Protein AF-A0A7Y6BTN8-F1 (afdb_monomer_lite)

Organism: NCBI:txid248903

Structure (mmCIF, N/CA/C/O backbone):
data_AF-A0A7Y6BTN8-F1
#
_entry.id   AF-A0A7Y6BTN8-F1
#
loop_
_atom_site.group_PDB
_atom_site.id
_atom_site.type_symbol
_atom_site.label_atom_id
_atom_site.label_alt_id
_atom_site.label_comp_id
_atom_site.label_asym_id
_atom_site.label_entity_id
_atom_site.label_seq_id
_atom_site.pdbx_PDB_ins_code
_atom_site.Cartn_x
_atom_site.Cartn_y
_atom_site.Cartn_z
_atom_site.occupancy
_atom_site.B_iso_or_equiv
_atom_site.auth_seq_id
_atom_site.auth_comp_id
_atom_site.auth_asym_id
_atom_site.auth_atom_id
_atom_site.pdbx_PDB_model_num
ATOM 1 N N . MET A 1 1 ? 8.502 73.712 38.743 1.00 37.28 1 MET A N 1
ATOM 2 C CA . MET A 1 1 ? 8.051 73.476 37.354 1.00 37.28 1 MET A CA 1
ATOM 3 C C . MET A 1 1 ? 9.139 72.631 36.708 1.00 37.28 1 MET A C 1
ATOM 5 O O . MET A 1 1 ? 10.270 73.074 36.777 1.00 37.28 1 MET A O 1
ATOM 9 N N . GLU A 1 2 ? 8.994 71.403 36.219 1.00 37.66 2 GLU A N 1
ATOM 10 C CA . GLU A 1 2 ? 7.901 70.469 35.893 1.00 37.66 2 GLU A CA 1
ATOM 11 C C . GLU A 1 2 ? 8.512 69.051 36.043 1.00 37.66 2 GLU A C 1
ATOM 13 O O . GLU A 1 2 ? 9.682 68.848 35.739 1.00 37.66 2 GLU A O 1
ATOM 18 N N . LEU A 1 3 ? 7.913 68.142 36.815 1.00 36.25 3 LEU A N 1
ATOM 19 C CA . LEU A 1 3 ? 7.068 67.022 36.364 1.00 36.25 3 LEU A CA 1
ATOM 20 C C . LEU A 1 3 ? 7.654 66.117 35.258 1.00 36.25 3 LEU A C 1
ATOM 22 O O . LEU A 1 3 ? 7.745 66.502 34.104 1.00 36.25 3 LEU A O 1
ATOM 26 N N . ASN A 1 4 ? 7.919 64.867 35.667 1.00 46.16 4 ASN A N 1
ATOM 27 C CA . ASN A 1 4 ? 7.699 63.602 34.952 1.00 46.16 4 ASN A CA 1
ATOM 28 C C . ASN A 1 4 ? 8.023 63.524 33.450 1.00 46.16 4 ASN A C 1
ATOM 30 O O . ASN A 1 4 ? 7.294 64.060 32.629 1.00 46.16 4 ASN A O 1
ATOM 34 N N . ASN A 1 5 ? 8.919 62.597 33.090 1.00 41.06 5 ASN A N 1
ATOM 35 C CA . ASN A 1 5 ? 8.611 61.663 32.002 1.00 41.06 5 ASN A CA 1
ATOM 36 C C . ASN A 1 5 ? 9.323 60.316 32.185 1.00 41.06 5 ASN A C 1
ATOM 38 O O . ASN A 1 5 ? 10.420 60.066 31.694 1.00 41.06 5 ASN A O 1
ATOM 42 N N . ARG A 1 6 ? 8.633 59.414 32.893 1.00 48.84 6 ARG A N 1
ATOM 43 C CA . ARG A 1 6 ? 8.794 57.965 32.744 1.00 48.84 6 ARG A CA 1
ATOM 44 C C . ARG A 1 6 ? 8.224 57.565 31.382 1.00 48.84 6 ARG A C 1
ATOM 46 O O . ARG A 1 6 ? 7.010 57.557 31.230 1.00 48.84 6 ARG A O 1
ATOM 53 N N . THR A 1 7 ? 9.063 57.179 30.430 1.00 44.84 7 THR A N 1
ATOM 54 C CA . THR A 1 7 ? 8.663 56.416 29.233 1.00 44.84 7 THR A CA 1
ATOM 55 C C . THR A 1 7 ? 9.876 55.591 28.799 1.00 44.84 7 THR A C 1
ATOM 57 O O . THR A 1 7 ? 10.992 56.082 28.838 1.00 44.84 7 THR A O 1
ATOM 60 N N . ALA A 1 8 ? 9.823 54.324 28.427 1.00 44.12 8 ALA A N 1
ATOM 61 C CA . ALA A 1 8 ? 8.839 53.268 28.529 1.00 44.12 8 ALA A CA 1
ATOM 62 C C . ALA A 1 8 ? 9.684 51.982 28.455 1.00 44.12 8 ALA A C 1
ATOM 64 O O . ALA A 1 8 ? 10.579 51.887 27.614 1.00 44.12 8 ALA A O 1
ATOM 65 N N . PHE A 1 9 ? 9.449 50.998 29.323 1.00 45.34 9 PHE A N 1
ATOM 66 C CA . PHE A 1 9 ? 10.018 49.670 29.092 1.00 45.34 9 PHE A CA 1
ATOM 67 C C . PHE A 1 9 ? 9.463 49.166 27.753 1.00 45.34 9 PHE A C 1
ATOM 69 O O . PHE A 1 9 ? 8.239 49.202 27.587 1.00 45.34 9 PHE A O 1
ATOM 76 N N . PRO A 1 10 ? 10.289 48.714 26.790 1.00 54.31 10 PRO A N 1
ATOM 77 C CA . PRO A 1 10 ? 9.755 48.080 25.600 1.00 54.31 10 PRO A CA 1
ATOM 78 C C . PRO A 1 10 ? 9.016 46.822 26.054 1.00 54.31 10 PRO A C 1
ATOM 80 O O . PRO A 1 10 ? 9.627 45.835 26.465 1.00 54.31 10 PRO A O 1
ATOM 83 N N . LEU A 1 11 ? 7.681 46.912 26.032 1.00 48.88 11 LEU A N 1
ATOM 84 C CA . LEU A 1 11 ? 6.754 45.804 26.201 1.00 48.88 11 LEU A CA 1
ATOM 85 C C . LEU A 1 11 ? 7.304 44.633 25.398 1.00 48.88 11 LEU A C 1
ATOM 87 O O . LEU A 1 11 ? 7.573 44.769 24.201 1.00 48.88 11 LEU A O 1
ATOM 91 N N . GLY A 1 12 ? 7.555 43.529 26.105 1.00 51.03 12 GLY A N 1
ATOM 92 C CA . GLY A 1 12 ? 8.235 42.364 25.569 1.00 51.03 12 GLY A CA 1
ATOM 93 C C . GLY A 1 12 ? 7.702 42.032 24.186 1.00 51.03 12 GLY A C 1
ATOM 94 O O . GLY A 1 12 ? 6.489 42.015 23.971 1.00 51.03 12 GLY A O 1
ATOM 95 N N . LYS A 1 13 ? 8.620 41.787 23.246 1.00 51.31 13 LYS A N 1
ATOM 96 C CA . LYS A 1 13 ? 8.301 41.182 21.955 1.00 51.31 13 LYS A CA 1
ATOM 97 C C . LYS A 1 13 ? 7.593 39.865 22.254 1.00 51.31 13 LYS A C 1
ATOM 99 O O . LYS A 1 13 ? 8.236 38.839 22.461 1.00 51.31 13 LYS A O 1
ATOM 104 N N . GLY A 1 14 ? 6.267 39.922 22.350 1.00 47.88 14 GLY A N 1
ATOM 105 C CA . GLY A 1 14 ? 5.423 38.758 22.474 1.00 47.88 14 GLY A CA 1
ATOM 106 C C . GLY A 1 14 ? 5.783 37.881 21.298 1.00 47.88 14 GLY A C 1
ATOM 107 O O . GLY A 1 14 ? 5.637 38.297 20.149 1.00 47.88 14 GLY A O 1
ATOM 108 N N . ILE A 1 15 ? 6.340 36.707 21.585 1.00 50.62 15 ILE A N 1
ATOM 109 C CA . ILE A 1 15 ? 6.560 35.681 20.578 1.00 50.62 15 ILE A CA 1
ATOM 110 C C . ILE A 1 15 ? 5.187 35.468 19.954 1.00 50.62 15 ILE A C 1
ATOM 112 O O . ILE A 1 15 ? 4.298 34.893 20.587 1.00 50.62 15 ILE A O 1
ATOM 116 N N . SER A 1 16 ? 4.992 35.996 18.745 1.00 50.31 16 SER A N 1
ATOM 117 C CA . SER A 1 16 ? 3.806 35.740 17.946 1.00 50.31 16 SER A CA 1
ATOM 118 C C . SER A 1 16 ? 3.867 34.264 17.592 1.00 50.31 16 SER A C 1
ATOM 120 O O . SER A 1 16 ? 4.414 33.868 16.567 1.00 50.31 16 SER A O 1
ATOM 122 N N . LYS A 1 17 ? 3.396 33.411 18.507 1.00 53.38 17 LYS A N 1
ATOM 123 C CA . LYS A 1 17 ? 3.106 32.024 18.189 1.00 53.38 17 LYS A CA 1
ATOM 124 C C . LYS A 1 17 ? 2.027 32.111 17.116 1.00 53.38 17 LYS A C 1
ATOM 126 O O . LYS A 1 17 ? 0.961 32.660 17.414 1.00 53.38 17 LYS A O 1
ATOM 131 N N . PRO A 1 18 ? 2.271 31.633 15.885 1.00 50.91 18 PRO A N 1
ATOM 132 C CA . PRO A 1 18 ? 1.221 31.606 14.887 1.00 50.91 18 PRO A CA 1
ATOM 133 C C . PRO A 1 18 ? 0.037 30.851 15.495 1.00 50.91 18 PRO A C 1
ATOM 135 O O . PRO A 1 18 ? 0.147 29.679 15.855 1.00 50.91 18 PRO A O 1
ATOM 138 N N . ARG A 1 19 ? -1.079 31.570 15.687 1.00 57.94 19 ARG A N 1
ATOM 139 C CA . ARG A 1 19 ? -2.289 31.074 16.369 1.00 57.94 19 ARG A CA 1
ATOM 140 C C . ARG A 1 19 ? -2.895 29.869 15.638 1.00 57.94 19 ARG A C 1
ATOM 142 O O . ARG A 1 19 ? -3.643 29.092 16.218 1.00 57.94 19 ARG A O 1
ATOM 149 N N . PHE A 1 20 ? -2.496 29.696 14.380 1.00 53.28 20 PHE A N 1
ATOM 150 C CA . PHE A 1 20 ? -2.830 28.583 13.518 1.00 53.28 20 PHE A CA 1
ATOM 151 C C . PHE A 1 20 ? -1.553 27.815 13.189 1.00 53.28 20 PHE A C 1
ATOM 153 O O . PHE A 1 20 ? -0.622 28.357 12.588 1.00 53.28 20 PHE A O 1
ATOM 160 N N . ARG A 1 21 ? -1.502 26.533 13.565 1.00 52.78 21 ARG A N 1
ATOM 161 C CA . ARG A 1 21 ? -0.510 25.623 12.985 1.00 52.78 21 ARG A CA 1
ATOM 162 C C . ARG A 1 21 ? -0.745 25.632 11.475 1.00 52.78 21 ARG A C 1
ATOM 164 O O . ARG A 1 21 ? -1.880 25.423 11.048 1.00 52.78 21 ARG A O 1
ATOM 171 N N . LYS A 1 22 ? 0.298 25.868 10.667 1.00 46.91 22 LYS A N 1
ATOM 172 C CA . LYS A 1 22 ? 0.228 25.546 9.233 1.00 46.91 22 LYS A CA 1
ATOM 173 C C . LYS A 1 22 ? -0.273 24.110 9.140 1.00 46.91 22 LYS A C 1
ATOM 175 O O . LYS A 1 22 ? 0.273 23.252 9.837 1.00 46.91 22 LYS A O 1
ATOM 180 N N . ALA A 1 23 ? -1.309 23.875 8.334 1.00 42.91 23 ALA A N 1
ATOM 181 C CA . ALA A 1 23 ? -1.777 22.529 8.057 1.00 42.91 23 ALA A CA 1
ATOM 182 C C . ALA A 1 23 ? -0.562 21.724 7.594 1.00 42.91 23 ALA A C 1
ATOM 184 O O . ALA A 1 23 ? 0.001 21.974 6.526 1.00 42.91 23 ALA A O 1
ATOM 185 N N . THR A 1 24 ? -0.077 20.837 8.457 1.00 50.56 24 THR A N 1
ATOM 186 C CA . THR A 1 24 ? 0.957 19.891 8.075 1.00 50.56 24 THR A CA 1
ATOM 187 C C . THR A 1 24 ? 0.293 19.072 6.984 1.00 50.56 24 THR A C 1
ATOM 189 O O . THR A 1 24 ? -0.787 18.532 7.219 1.00 50.56 24 THR A O 1
ATOM 192 N N . LYS A 1 25 ? 0.845 19.063 5.764 1.00 54.75 25 LYS A N 1
ATOM 193 C CA . LYS A 1 25 ? 0.347 18.152 4.729 1.00 54.75 25 LYS A CA 1
ATOM 194 C C . LYS A 1 25 ? 0.329 16.772 5.382 1.00 54.75 25 LYS A C 1
ATOM 196 O O . LYS A 1 25 ? 1.386 16.328 5.822 1.00 54.75 25 LYS A O 1
ATOM 201 N N . ASN A 1 26 ? -0.853 16.178 5.558 1.00 61.56 26 ASN A N 1
ATOM 202 C CA . ASN A 1 26 ? -1.006 14.907 6.263 1.00 61.56 26 ASN A CA 1
ATOM 203 C C . ASN A 1 26 ? -0.263 13.830 5.467 1.00 61.56 26 ASN A C 1
ATOM 205 O O . ASN A 1 26 ? -0.811 13.242 4.537 1.00 61.56 26 ASN A O 1
ATOM 209 N N . THR A 1 27 ? 1.004 13.610 5.796 1.00 79.25 27 THR A N 1
ATOM 210 C CA . THR A 1 27 ? 1.824 12.556 5.220 1.00 79.25 27 THR A CA 1
ATOM 211 C C . THR A 1 27 ? 1.383 11.232 5.821 1.00 79.25 27 THR A C 1
ATOM 213 O O . THR A 1 27 ? 1.298 11.081 7.040 1.00 79.25 27 THR A O 1
ATOM 216 N N . ILE A 1 28 ? 1.049 10.274 4.958 1.00 86.38 28 ILE A N 1
ATOM 217 C CA . ILE A 1 28 ? 0.704 8.912 5.368 1.00 86.38 28 ILE A CA 1
ATOM 218 C C . ILE A 1 28 ? 1.944 8.309 6.036 1.00 86.38 28 ILE A C 1
ATOM 220 O O . ILE A 1 28 ? 2.968 8.130 5.377 1.00 86.38 28 ILE A O 1
ATOM 224 N N . LYS A 1 29 ? 1.861 8.022 7.339 1.00 86.25 29 LYS A N 1
ATOM 225 C CA . LYS A 1 29 ? 2.956 7.406 8.097 1.00 86.25 29 LYS A CA 1
ATOM 226 C C . LYS A 1 29 ? 2.922 5.889 7.981 1.00 86.25 29 LYS A C 1
ATOM 228 O O . LYS A 1 29 ? 3.953 5.288 7.703 1.00 86.25 29 LYS A O 1
ATOM 233 N N . ASN A 1 30 ? 1.739 5.294 8.136 1.00 89.88 30 ASN A N 1
ATOM 234 C CA . ASN A 1 30 ? 1.534 3.862 7.953 1.00 89.88 30 ASN A CA 1
ATOM 235 C C . ASN A 1 30 ? 1.136 3.567 6.496 1.00 89.88 30 ASN A C 1
ATOM 237 O O . ASN A 1 30 ? -0.043 3.488 6.136 1.00 89.88 30 ASN A O 1
ATOM 241 N N . ARG A 1 31 ? 2.155 3.494 5.638 1.00 91.31 31 ARG A N 1
ATOM 242 C CA . ARG A 1 31 ? 2.032 3.311 4.188 1.00 91.31 31 ARG A CA 1
ATOM 243 C C . ARG A 1 31 ? 1.510 1.926 3.838 1.00 91.31 31 ARG A C 1
ATOM 245 O O . ARG A 1 31 ? 0.668 1.836 2.955 1.00 91.31 31 ARG A O 1
ATOM 252 N N . ILE A 1 32 ? 1.943 0.880 4.544 1.00 93.88 32 ILE A N 1
ATOM 253 C CA . ILE A 1 32 ? 1.514 -0.499 4.263 1.00 93.88 32 ILE A CA 1
ATOM 254 C C . ILE A 1 32 ? 0.032 -0.680 4.604 1.00 93.88 32 ILE A C 1
ATOM 256 O O . ILE A 1 32 ? -0.724 -1.227 3.796 1.00 93.88 32 ILE A O 1
ATOM 260 N N . LEU A 1 33 ? -0.423 -0.161 5.751 1.00 93.81 33 LEU A N 1
ATOM 261 C CA . LEU A 1 33 ? -1.841 -0.201 6.106 1.00 93.81 33 LEU A CA 1
ATOM 262 C C . LEU A 1 33 ? -2.688 0.576 5.093 1.00 93.81 33 LEU A C 1
ATOM 264 O O . LEU A 1 33 ? -3.699 0.067 4.613 1.00 93.81 33 LEU A O 1
ATOM 268 N N . MET A 1 34 ? -2.264 1.786 4.718 1.00 92.75 34 MET A N 1
ATOM 269 C CA . MET A 1 34 ? -2.987 2.576 3.721 1.00 92.75 34 MET A CA 1
ATOM 270 C C . MET A 1 34 ? -2.994 1.903 2.338 1.00 92.75 34 MET A C 1
ATOM 272 O O . MET A 1 34 ? -4.027 1.887 1.669 1.00 92.75 34 MET A O 1
ATOM 276 N N . ALA A 1 35 ? -1.871 1.312 1.925 1.00 93.31 35 ALA A N 1
ATOM 277 C CA . ALA A 1 35 ? -1.746 0.554 0.684 1.00 93.31 35 ALA A CA 1
ATOM 278 C C . ALA A 1 35 ? -2.712 -0.632 0.664 1.00 93.31 35 ALA A C 1
ATOM 280 O O . ALA A 1 35 ? -3.424 -0.815 -0.320 1.00 93.31 35 ALA A O 1
ATOM 281 N N . SER A 1 36 ? -2.789 -1.378 1.767 1.00 94.06 36 SER A N 1
ATOM 282 C CA . SER A 1 36 ? -3.695 -2.521 1.927 1.00 94.06 36 SER A CA 1
ATOM 283 C C . SER A 1 36 ? -5.167 -2.118 1.829 1.00 94.06 36 SER A C 1
ATOM 285 O O . SER A 1 36 ? -5.973 -2.834 1.244 1.00 94.06 36 SER A O 1
ATOM 287 N N . LEU A 1 37 ? -5.528 -0.950 2.368 1.00 93.19 37 LEU A N 1
ATOM 288 C CA . LEU A 1 37 ? -6.888 -0.420 2.266 1.00 93.19 37 LEU A CA 1
ATOM 289 C C . LEU A 1 37 ? -7.232 0.017 0.843 1.00 93.19 37 LEU A C 1
ATOM 291 O O . LEU A 1 37 ? -8.317 -0.296 0.356 1.00 93.19 37 LEU A O 1
ATOM 295 N N . PHE A 1 38 ? -6.316 0.708 0.159 1.00 90.44 38 PHE A N 1
ATOM 296 C CA . PHE A 1 38 ? -6.530 1.100 -1.232 1.00 90.44 38 PHE A CA 1
ATOM 297 C C . PHE A 1 38 ? -6.666 -0.112 -2.147 1.00 90.44 38 PHE A C 1
ATOM 299 O O . PHE A 1 38 ? -7.595 -0.170 -2.948 1.00 90.44 38 PHE A O 1
ATOM 306 N N . SER A 1 39 ? -5.768 -1.082 -2.020 1.00 89.94 39 SER A N 1
ATOM 307 C CA . SER A 1 39 ? -5.739 -2.250 -2.894 1.00 89.94 39 SER A CA 1
ATOM 308 C C . SER A 1 39 ? -6.891 -3.217 -2.680 1.00 89.94 39 SER A C 1
ATOM 310 O O . SER A 1 39 ? -7.156 -4.009 -3.570 1.00 89.94 39 SER A O 1
ATOM 312 N N . GLN A 1 40 ? -7.592 -3.136 -1.548 1.00 89.88 40 GLN A N 1
ATOM 313 C CA . GLN A 1 40 ? -8.816 -3.894 -1.274 1.00 89.88 40 GLN A CA 1
ATOM 314 C C . GLN A 1 40 ? -10.084 -3.029 -1.385 1.00 89.88 40 GLN A C 1
ATOM 316 O O . GLN A 1 40 ? -11.181 -3.498 -1.096 1.00 89.88 40 GLN A O 1
ATOM 321 N N . ASN A 1 41 ? -9.952 -1.757 -1.783 1.00 88.88 41 ASN A N 1
ATOM 322 C CA . ASN A 1 41 ? -11.041 -0.777 -1.845 1.00 88.88 41 ASN A CA 1
ATOM 323 C C . ASN A 1 41 ? -11.836 -0.632 -0.521 1.00 88.88 41 ASN A C 1
ATOM 325 O O . ASN A 1 41 ? -13.042 -0.373 -0.519 1.00 88.88 41 ASN A O 1
ATOM 329 N N . ILE A 1 42 ? -11.162 -0.771 0.625 1.00 90.94 42 ILE A N 1
ATOM 330 C CA . ILE A 1 42 ? -11.766 -0.652 1.959 1.00 90.94 42 ILE A CA 1
ATOM 331 C C . ILE A 1 42 ? -11.636 0.791 2.450 1.00 90.94 42 ILE A C 1
ATOM 333 O O . ILE A 1 42 ? -10.542 1.346 2.569 1.00 90.94 42 ILE A O 1
ATOM 337 N N . LYS A 1 43 ? -12.760 1.423 2.802 1.00 91.19 43 LYS A N 1
ATOM 338 C CA . LYS A 1 43 ? -12.746 2.773 3.384 1.00 91.19 43 LYS A CA 1
ATOM 339 C C . LYS A 1 43 ? -12.348 2.714 4.855 1.00 91.19 43 LYS A C 1
ATOM 341 O O . LYS A 1 43 ? -12.747 1.808 5.582 1.00 91.19 43 LYS A O 1
ATOM 346 N N . LEU A 1 44 ? -11.717 3.782 5.350 1.00 92.94 44 LEU A N 1
ATOM 347 C CA . LEU A 1 44 ? -11.408 3.932 6.782 1.00 92.94 44 LEU A CA 1
ATOM 348 C C . LEU A 1 44 ? -12.648 3.784 7.682 1.00 92.94 44 LEU A C 1
ATOM 350 O O . LEU A 1 44 ? -12.542 3.300 8.802 1.00 92.94 44 LEU A O 1
ATOM 354 N N . SER A 1 45 ? -13.825 4.209 7.206 1.00 93.00 45 SER A N 1
ATOM 355 C CA . SER A 1 45 ? -15.091 4.044 7.933 1.00 93.00 45 SER A CA 1
ATOM 356 C C . SER A 1 45 ? -15.546 2.593 8.029 1.00 93.00 45 SER A C 1
ATOM 358 O O . SER A 1 45 ? -16.139 2.218 9.035 1.00 93.00 45 SER A O 1
ATOM 360 N N . ASP A 1 46 ? -15.288 1.799 6.992 1.00 94.81 46 ASP A N 1
ATOM 361 C CA . ASP A 1 46 ? -15.700 0.400 6.951 1.00 94.81 46 ASP A CA 1
ATOM 362 C C . ASP A 1 46 ? -14.759 -0.445 7.816 1.00 94.81 46 ASP A C 1
ATOM 364 O O . ASP A 1 46 ? -15.247 -1.225 8.629 1.00 94.81 46 ASP A O 1
ATOM 368 N N . LEU A 1 47 ? -13.445 -0.171 7.776 1.00 96.25 47 LEU A N 1
ATOM 369 C CA . LEU A 1 47 ? -12.487 -0.759 8.720 1.00 96.25 47 LEU A CA 1
ATOM 370 C C . LEU A 1 47 ? -12.834 -0.405 10.173 1.00 96.25 47 LEU A C 1
ATOM 372 O O . LEU A 1 47 ? -12.825 -1.262 11.049 1.00 96.25 47 LEU A O 1
ATOM 376 N N . ALA A 1 48 ? -13.155 0.862 10.447 1.00 96.56 48 ALA A N 1
ATOM 377 C CA . ALA A 1 48 ? -13.529 1.294 11.792 1.00 96.56 48 ALA A CA 1
ATOM 378 C C . ALA A 1 48 ? -14.750 0.518 12.316 1.00 96.56 48 ALA A C 1
ATOM 380 O O . ALA A 1 48 ? -14.750 0.068 13.463 1.00 96.56 48 ALA A O 1
ATOM 381 N N . ARG A 1 49 ? -15.758 0.311 11.454 1.00 97.69 49 ARG A N 1
ATOM 382 C CA . ARG A 1 49 ? -16.951 -0.482 11.768 1.00 97.69 49 ARG A CA 1
ATOM 383 C C . ARG A 1 49 ? -16.603 -1.947 12.033 1.00 97.69 49 ARG A C 1
ATOM 385 O O . ARG A 1 49 ? -17.107 -2.497 13.004 1.00 97.69 49 ARG A O 1
ATOM 392 N N . SER A 1 50 ? -15.748 -2.562 11.214 1.00 96.62 50 SER A N 1
ATOM 393 C CA . SER A 1 50 ? -15.431 -3.992 11.324 1.00 96.62 50 SER A CA 1
ATOM 394 C C . SER A 1 50 ? -14.649 -4.351 12.590 1.00 96.62 50 SER A C 1
ATOM 396 O O . SER A 1 50 ? -14.820 -5.446 13.113 1.00 96.62 50 SER A O 1
ATOM 398 N N . ILE A 1 51 ? -13.824 -3.438 13.113 1.00 96.62 51 ILE A N 1
ATOM 399 C CA . ILE A 1 51 ? -13.020 -3.676 14.329 1.00 96.62 51 ILE A CA 1
ATOM 400 C C . ILE A 1 51 ? -13.598 -3.017 15.594 1.00 96.62 51 ILE A C 1
ATOM 402 O O . ILE A 1 51 ? -13.030 -3.169 16.680 1.00 96.62 51 ILE A O 1
ATOM 406 N N . GLY A 1 52 ? -14.720 -2.297 15.465 1.00 96.62 52 GLY A N 1
ATOM 407 C CA . GLY A 1 52 ? -15.457 -1.699 16.581 1.00 96.62 52 GLY A CA 1
ATOM 408 C C . GLY A 1 52 ? -14.806 -0.449 17.185 1.00 96.62 52 GLY A C 1
ATOM 409 O O . GLY A 1 52 ? -14.838 -0.271 18.399 1.00 96.62 52 GLY A O 1
ATOM 410 N N . VAL A 1 53 ? -14.197 0.417 16.367 1.00 97.12 53 VAL A N 1
ATOM 411 C CA . VAL A 1 53 ? -13.562 1.668 16.828 1.00 97.12 53 VAL A CA 1
ATOM 412 C C . VAL A 1 53 ? -14.073 2.886 16.062 1.00 97.12 53 VAL A C 1
ATOM 414 O O . VAL A 1 53 ? -14.770 2.782 15.056 1.00 97.12 53 VAL A O 1
ATOM 417 N N . SER A 1 54 ? -13.711 4.086 16.520 1.00 96.56 54 SER A N 1
ATOM 418 C CA . SER A 1 54 ? -14.069 5.313 15.806 1.00 96.56 54 SER A CA 1
ATOM 419 C C . SER A 1 54 ? -13.247 5.489 14.520 1.00 96.56 54 SER A C 1
ATOM 421 O O . SER A 1 54 ? -12.059 5.161 14.467 1.00 96.56 54 SER A O 1
ATOM 423 N N . LYS A 1 55 ? -13.832 6.128 13.497 1.00 95.06 55 LYS A N 1
ATOM 424 C CA . LYS A 1 55 ? -13.098 6.526 12.278 1.00 95.06 55 LYS A CA 1
ATOM 425 C C . LYS A 1 55 ? -11.875 7.400 12.594 1.00 95.06 55 LYS A C 1
ATOM 427 O O . LYS A 1 55 ? -10.856 7.295 11.916 1.00 95.06 55 LYS A O 1
ATOM 432 N N . ARG A 1 56 ? -11.962 8.255 13.623 1.00 93.12 56 ARG A N 1
ATOM 433 C CA . ARG A 1 56 ? -10.851 9.109 14.077 1.00 93.12 56 ARG A CA 1
ATOM 434 C C . ARG A 1 56 ? -9.681 8.278 14.600 1.00 93.12 56 ARG A C 1
ATOM 436 O O . ARG A 1 56 ? -8.536 8.623 14.339 1.00 93.12 56 ARG A O 1
ATOM 443 N N . THR A 1 57 ? -9.970 7.181 15.292 1.00 95.06 57 THR A N 1
ATOM 444 C CA . THR A 1 57 ? -8.956 6.246 15.786 1.00 95.06 57 THR A CA 1
ATOM 445 C C . THR A 1 57 ? -8.185 5.625 14.623 1.00 95.06 57 THR A C 1
ATOM 447 O O . THR A 1 57 ? -6.964 5.730 14.587 1.00 95.06 57 THR A O 1
ATOM 450 N N . VAL A 1 58 ? -8.890 5.091 13.620 1.00 94.75 58 VAL A N 1
ATOM 451 C CA . VAL A 1 58 ? -8.252 4.540 12.411 1.00 94.75 58 VAL A CA 1
ATOM 452 C C . VAL A 1 58 ? -7.438 5.605 11.675 1.00 94.75 58 VAL A C 1
ATOM 454 O O . VAL A 1 58 ? -6.311 5.352 11.268 1.00 94.75 58 VAL A O 1
ATOM 457 N N . HIS A 1 59 ? -7.970 6.822 11.545 1.00 92.25 59 HIS A N 1
ATOM 458 C CA . HIS A 1 59 ? -7.239 7.938 10.946 1.00 92.25 59 HIS A CA 1
ATOM 459 C C . HIS A 1 59 ? -5.924 8.226 11.691 1.00 92.25 59 HIS A C 1
ATOM 461 O O . HIS A 1 59 ? -4.882 8.407 11.065 1.00 92.25 59 HIS A O 1
ATOM 467 N N . ASN A 1 60 ? -5.931 8.228 13.026 1.00 91.88 60 ASN A N 1
ATOM 468 C CA . ASN A 1 60 ? -4.706 8.407 13.806 1.00 91.88 60 ASN A CA 1
ATOM 469 C C . ASN A 1 60 ? -3.686 7.290 13.541 1.00 91.88 60 ASN A C 1
ATOM 471 O O . ASN A 1 60 ? -2.491 7.576 13.513 1.00 91.88 60 ASN A O 1
ATOM 475 N N . TRP A 1 61 ? -4.136 6.059 13.290 1.00 92.25 61 TRP A N 1
ATOM 476 C CA . TRP A 1 61 ? -3.234 4.953 12.964 1.00 92.25 61 TRP A CA 1
ATOM 477 C C . TRP A 1 61 ? -2.575 5.056 11.582 1.00 92.25 61 TRP A C 1
ATOM 479 O O . TRP A 1 61 ? -1.527 4.469 11.339 1.00 92.25 61 TRP A O 1
ATOM 489 N N . ILE A 1 62 ? -3.165 5.826 10.665 1.00 90.25 62 ILE A N 1
ATOM 490 C CA . ILE A 1 62 ? -2.578 6.088 9.344 1.00 90.25 62 ILE A CA 1
ATOM 491 C C . ILE A 1 62 ? -1.551 7.223 9.408 1.00 90.25 62 ILE A C 1
ATOM 493 O O . ILE A 1 62 ? -0.490 7.144 8.788 1.00 90.25 62 ILE A O 1
ATOM 497 N N . TYR A 1 63 ? -1.865 8.297 10.136 1.00 87.25 63 TYR A N 1
ATOM 498 C CA . TYR A 1 63 ? -1.129 9.564 10.038 1.00 87.25 63 TYR A CA 1
ATOM 499 C C . TYR A 1 63 ? -0.275 9.908 11.263 1.00 87.25 63 TYR A C 1
ATOM 501 O O . TYR A 1 63 ? 0.568 10.801 11.185 1.00 87.25 63 TYR A O 1
ATOM 509 N N . ILE A 1 64 ? -0.488 9.257 12.409 1.00 85.06 64 ILE A N 1
ATOM 510 C CA . ILE A 1 64 ? 0.129 9.668 13.679 1.00 85.06 64 ILE A CA 1
ATOM 511 C C . ILE A 1 64 ? 1.015 8.569 14.257 1.00 85.06 64 ILE A C 1
ATOM 513 O O . ILE A 1 64 ? 2.209 8.829 14.427 1.00 85.06 64 ILE A O 1
ATOM 517 N N . GLY A 1 65 ? 0.449 7.398 14.548 1.00 83.19 65 GLY A N 1
ATOM 518 C CA . GLY A 1 65 ? 1.122 6.293 15.241 1.00 83.19 65 GLY A CA 1
ATOM 519 C C . GLY A 1 65 ? 0.453 4.952 14.956 1.00 83.19 65 GLY A C 1
ATOM 520 O O . GLY A 1 65 ? -0.278 4.845 13.985 1.00 83.19 65 GLY A O 1
ATOM 521 N N . GLU A 1 66 ? 0.672 3.944 15.792 1.00 87.19 66 GLU A N 1
ATOM 522 C CA . GLU A 1 66 ? 0.207 2.574 15.533 1.00 87.19 66 GLU A CA 1
ATOM 523 C C . GLU A 1 66 ? -0.917 2.129 16.487 1.00 87.19 66 GLU A C 1
ATOM 525 O O . GLU A 1 66 ? -1.084 2.707 17.570 1.00 87.19 66 GLU A O 1
ATOM 530 N N . PRO A 1 67 ? -1.731 1.126 16.104 1.00 93.06 67 PRO A N 1
ATOM 531 C CA . PRO A 1 67 ? -2.646 0.467 17.028 1.00 93.06 67 PRO A CA 1
ATOM 532 C C . PRO A 1 67 ? -1.881 -0.357 18.065 1.00 93.06 67 PRO A C 1
ATOM 534 O O . PRO A 1 67 ? -0.760 -0.794 17.823 1.00 93.06 67 PRO A O 1
ATOM 537 N N . ASN A 1 68 ? -2.529 -0.648 19.195 1.00 94.94 68 ASN A N 1
ATOM 538 C CA . ASN A 1 68 ? -2.050 -1.685 20.111 1.00 94.94 68 ASN A CA 1
ATOM 539 C C . ASN A 1 68 ? -2.197 -3.086 19.490 1.00 94.94 68 ASN A C 1
ATOM 541 O O . ASN A 1 68 ? -3.004 -3.274 18.578 1.00 94.94 68 ASN A O 1
ATOM 545 N N . SER A 1 69 ? -1.484 -4.080 20.024 1.00 95.56 69 SER A N 1
ATOM 546 C CA . SER A 1 69 ? -1.438 -5.443 19.471 1.00 95.56 69 SER A CA 1
ATOM 547 C C . SER A 1 69 ? -2.826 -6.062 19.271 1.00 95.56 69 SER A C 1
ATOM 549 O O . SER A 1 69 ? -3.102 -6.626 18.221 1.00 95.56 69 SER A O 1
ATOM 551 N N . SER A 1 70 ? -3.758 -5.863 20.212 1.00 96.56 70 SER A N 1
ATOM 552 C CA . SER A 1 70 ? -5.136 -6.362 20.065 1.00 96.56 70 SER A CA 1
ATOM 553 C C . SER A 1 70 ? -5.847 -5.795 18.828 1.00 96.56 70 SER A C 1
ATOM 555 O O . SER A 1 70 ? -6.536 -6.523 18.116 1.00 96.56 70 SER A O 1
ATOM 557 N N . ASN A 1 71 ? -5.685 -4.501 18.541 1.00 97.00 71 ASN A N 1
ATOM 558 C CA . ASN A 1 71 ? -6.261 -3.896 17.342 1.00 97.00 71 ASN A CA 1
ATOM 559 C C . ASN A 1 71 ? -5.467 -4.236 16.077 1.00 97.00 71 ASN A C 1
ATOM 561 O O . ASN A 1 71 ? -6.077 -4.333 15.015 1.00 97.00 71 ASN A O 1
ATOM 565 N N . GLN A 1 72 ? -4.152 -4.442 16.178 1.00 96.88 72 GLN A N 1
ATOM 566 C CA . GLN A 1 72 ? -3.343 -4.921 15.057 1.00 96.88 72 GLN A CA 1
ATOM 567 C C . GLN A 1 72 ? -3.851 -6.280 14.564 1.00 96.88 72 GLN A C 1
ATOM 569 O O . GLN A 1 72 ? -4.101 -6.423 13.371 1.00 96.88 72 GLN A O 1
ATOM 574 N N . GLU A 1 73 ? -4.131 -7.217 15.474 1.00 97.38 73 GLU A N 1
ATOM 575 C CA . GLU A 1 73 ? -4.703 -8.528 15.136 1.00 97.38 73 GLU A CA 1
ATOM 576 C C . GLU A 1 73 ? -6.092 -8.421 14.496 1.00 97.38 73 GLU A C 1
ATOM 578 O O . GLU A 1 73 ? -6.385 -9.068 13.491 1.00 97.38 73 GLU A O 1
ATOM 583 N N . LYS A 1 74 ? -6.966 -7.548 15.015 1.00 97.69 74 LYS A N 1
ATOM 584 C CA . LYS A 1 74 ? -8.283 -7.313 14.396 1.00 97.69 74 LYS A CA 1
ATOM 585 C C . LYS A 1 74 ? -8.156 -6.799 12.963 1.00 97.69 74 LYS A C 1
ATOM 587 O O . LYS A 1 74 ? -8.892 -7.242 12.086 1.00 97.69 74 LYS A O 1
ATOM 592 N N . ILE A 1 75 ? -7.241 -5.858 12.727 1.00 97.25 75 ILE A N 1
ATOM 593 C CA . ILE A 1 75 ? -6.988 -5.309 11.391 1.00 97.25 75 ILE A CA 1
ATOM 594 C C . ILE A 1 75 ? -6.392 -6.391 10.484 1.00 97.25 75 ILE A C 1
ATOM 596 O O . ILE A 1 75 ? -6.842 -6.529 9.348 1.00 97.25 75 ILE A O 1
ATOM 600 N N . ALA A 1 76 ? -5.437 -7.174 10.991 1.00 96.31 76 ALA A N 1
ATOM 601 C CA . ALA A 1 76 ? -4.829 -8.287 10.275 1.00 96.31 76 ALA A CA 1
ATOM 602 C C . ALA A 1 76 ? -5.881 -9.299 9.814 1.00 96.31 76 ALA A C 1
ATOM 604 O O . ALA A 1 76 ? -5.897 -9.664 8.644 1.00 96.31 76 ALA A O 1
ATOM 605 N N . ASN A 1 77 ? -6.832 -9.654 10.679 1.00 96.06 77 ASN A N 1
ATOM 606 C CA . ASN A 1 77 ? -7.939 -10.545 10.333 1.00 96.06 77 ASN A CA 1
ATOM 607 C C . ASN A 1 77 ? -8.858 -9.953 9.256 1.00 96.06 77 ASN A C 1
ATOM 609 O O . ASN A 1 77 ? -9.206 -10.641 8.302 1.00 96.06 77 ASN A O 1
ATOM 613 N N . VAL A 1 78 ? -9.225 -8.671 9.368 1.00 95.62 78 VAL A N 1
ATOM 614 C CA . VAL A 1 78 ? -10.098 -8.004 8.383 1.00 95.62 78 VAL A CA 1
ATOM 615 C C . VAL A 1 78 ? -9.437 -7.915 7.009 1.00 95.62 78 VAL A C 1
ATOM 617 O O . VAL A 1 78 ? -10.087 -8.144 5.996 1.00 95.62 78 VAL A O 1
ATOM 620 N N . LEU A 1 79 ? -8.150 -7.571 6.968 1.00 93.81 79 LEU A N 1
ATOM 621 C CA . LEU A 1 79 ? -7.393 -7.430 5.723 1.00 93.81 79 LEU A CA 1
ATOM 622 C C . LEU A 1 79 ? -6.809 -8.761 5.241 1.00 93.81 79 LEU A C 1
ATOM 624 O O . LEU A 1 79 ? -6.234 -8.811 4.159 1.00 93.81 79 LEU A O 1
ATOM 628 N N . GLY A 1 80 ? -6.900 -9.809 6.062 1.00 93.00 80 GLY A N 1
ATOM 629 C CA . GLY A 1 80 ? -6.202 -11.092 5.996 1.00 93.00 80 GLY A CA 1
ATOM 630 C C . GLY A 1 80 ? -4.668 -11.020 5.938 1.00 93.00 80 GLY A C 1
ATOM 631 O O . GLY A 1 80 ? -4.045 -12.048 5.711 1.00 93.00 80 GLY A O 1
ATOM 632 N N . ILE A 1 81 ? -4.033 -9.859 6.074 1.00 93.62 81 ILE A N 1
ATOM 633 C CA . ILE A 1 81 ? -2.569 -9.728 5.992 1.00 93.62 81 ILE A CA 1
ATOM 634 C C . ILE A 1 81 ? -2.001 -9.831 7.414 1.00 93.62 81 ILE A C 1
ATOM 636 O O . ILE A 1 81 ? -2.517 -9.135 8.288 1.00 93.62 81 ILE A O 1
ATOM 640 N N . PRO A 1 82 ? -0.947 -10.630 7.672 1.00 94.75 82 PRO A N 1
ATOM 641 C CA . PRO A 1 82 ? -0.385 -10.773 9.013 1.00 94.75 82 PRO A CA 1
ATOM 642 C C . PRO A 1 82 ? 0.021 -9.433 9.636 1.00 94.75 82 PRO A C 1
ATOM 644 O O . PRO A 1 82 ? 0.560 -8.555 8.950 1.00 94.75 82 PRO A O 1
ATOM 647 N N . ALA A 1 83 ? -0.184 -9.296 10.949 1.00 94.19 83 ALA A N 1
ATOM 648 C CA . ALA A 1 83 ? 0.124 -8.072 11.683 1.00 94.19 83 ALA A CA 1
ATOM 649 C C . ALA A 1 83 ? 1.593 -7.650 11.507 1.00 94.19 83 ALA A C 1
ATOM 651 O O . ALA A 1 83 ? 1.851 -6.473 11.256 1.00 94.19 83 ALA A O 1
ATOM 652 N N . GLN A 1 84 ? 2.538 -8.602 11.504 1.00 92.31 84 GLN A N 1
ATOM 653 C CA . GLN A 1 84 ? 3.961 -8.299 11.302 1.00 92.31 84 GLN A CA 1
ATOM 654 C C . GLN A 1 84 ? 4.290 -7.668 9.937 1.00 92.31 84 GLN A C 1
ATOM 656 O O . GLN A 1 84 ? 5.305 -6.994 9.807 1.00 92.31 84 GLN A O 1
ATOM 661 N N . ILE A 1 85 ? 3.446 -7.874 8.919 1.00 92.88 85 ILE A N 1
ATOM 662 C CA . ILE A 1 85 ? 3.606 -7.256 7.596 1.00 92.88 85 ILE A CA 1
ATOM 663 C C . ILE A 1 85 ? 2.950 -5.871 7.604 1.00 92.88 85 ILE A C 1
ATOM 665 O O . ILE A 1 85 ? 3.571 -4.890 7.204 1.00 92.88 85 ILE A O 1
ATOM 669 N N . LEU A 1 86 ? 1.700 -5.771 8.078 1.00 91.81 86 LEU A N 1
ATOM 670 C CA . LEU A 1 86 ? 0.937 -4.513 8.098 1.00 91.81 86 LEU A CA 1
ATOM 671 C C . LEU A 1 86 ? 1.594 -3.422 8.947 1.00 91.81 86 LEU A C 1
ATOM 673 O O . LEU A 1 86 ? 1.561 -2.246 8.582 1.00 91.81 86 LEU A O 1
ATOM 677 N N . PHE A 1 87 ? 2.166 -3.828 10.076 1.00 91.44 87 PHE A N 1
ATOM 678 C CA . PHE A 1 87 ? 2.835 -2.967 11.045 1.00 91.44 87 PHE A CA 1
ATOM 679 C C . PHE A 1 87 ? 4.345 -3.219 11.053 1.00 91.44 87 PHE A C 1
ATOM 681 O O . PHE A 1 87 ? 5.001 -3.023 12.068 1.00 91.44 87 PHE A O 1
ATOM 688 N N . PHE A 1 88 ? 4.901 -3.657 9.914 1.00 89.44 88 PHE A N 1
ATOM 689 C CA . PHE A 1 88 ? 6.348 -3.725 9.722 1.00 89.44 88 PHE A CA 1
ATOM 690 C C . PHE A 1 88 ? 6.974 -2.363 10.036 1.00 89.44 88 PHE A C 1
ATOM 692 O O . PHE A 1 88 ? 6.383 -1.329 9.719 1.00 89.44 88 PHE A O 1
ATOM 699 N N . GLU A 1 89 ? 8.173 -2.340 10.610 1.00 79.75 89 GLU A N 1
ATOM 700 C CA . GLU A 1 89 ? 8.858 -1.108 11.000 1.00 79.75 89 GLU A CA 1
ATOM 701 C C . GLU A 1 89 ? 9.229 -0.259 9.769 1.00 79.75 89 GLU A C 1
ATOM 703 O O . GLU A 1 89 ? 10.299 -0.363 9.178 1.00 79.75 89 GLU A O 1
ATOM 708 N N . HIS A 1 90 ? 8.300 0.596 9.347 1.00 74.50 90 HIS A N 1
ATOM 709 C CA . HIS A 1 90 ? 8.482 1.577 8.273 1.00 74.50 90 HIS A CA 1
ATOM 710 C C . HIS A 1 90 ? 8.074 2.991 8.710 1.00 74.50 90 HIS A C 1
ATOM 712 O O . HIS A 1 90 ? 8.217 3.953 7.946 1.00 74.50 90 HIS A O 1
ATOM 718 N N . VAL A 1 91 ? 7.547 3.116 9.932 1.00 53.56 91 VAL A N 1
ATOM 719 C CA . VAL A 1 91 ? 7.090 4.361 10.544 1.00 53.56 91 VAL A CA 1
ATOM 720 C C . VAL A 1 91 ? 8.308 5.167 10.995 1.00 53.56 91 VAL A C 1
ATOM 722 O O . VAL A 1 91 ? 9.043 4.756 11.882 1.00 53.56 91 VAL A O 1
ATOM 725 N N . GLY A 1 92 ? 8.524 6.333 10.381 1.00 47.78 92 GLY A N 1
ATOM 726 C CA . GLY A 1 92 ? 9.644 7.230 10.710 1.00 47.78 92 GLY A CA 1
ATOM 727 C C . GLY A 1 92 ? 10.759 7.269 9.665 1.00 47.78 92 GLY A C 1
ATOM 728 O O . GLY A 1 92 ? 11.573 8.188 9.689 1.00 47.78 92 GLY A O 1
ATOM 729 N N . VAL A 1 93 ? 10.745 6.357 8.690 1.00 59.69 93 VAL A N 1
ATOM 730 C CA 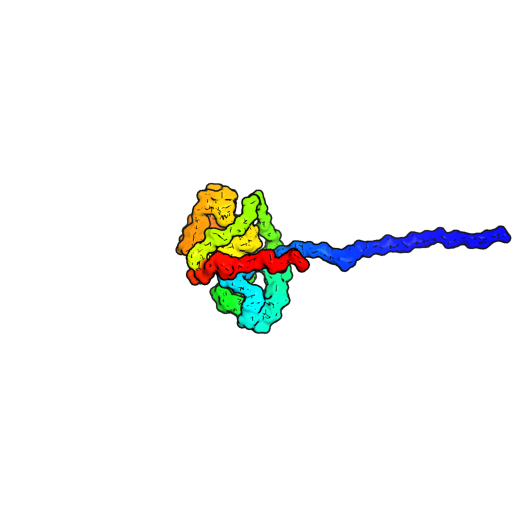. VAL A 1 93 ? 11.538 6.509 7.467 1.00 59.69 93 VAL A CA 1
ATOM 731 C C . VAL A 1 93 ? 10.933 7.663 6.671 1.00 59.69 93 VAL A C 1
ATOM 733 O O . VAL A 1 93 ? 9.718 7.687 6.452 1.00 59.69 93 VAL A O 1
ATOM 736 N N . GLU A 1 94 ? 11.753 8.635 6.257 1.00 60.03 94 GLU A N 1
ATOM 737 C CA . GLU A 1 94 ? 11.292 9.716 5.381 1.00 60.03 94 GLU A CA 1
ATOM 738 C C . GLU A 1 94 ? 10.482 9.130 4.217 1.00 60.03 94 GLU A C 1
ATOM 740 O O . GLU A 1 94 ? 10.868 8.110 3.630 1.00 60.03 94 GLU A O 1
ATOM 745 N N . GLY A 1 95 ? 9.340 9.754 3.912 1.00 66.62 95 GLY A N 1
ATOM 746 C CA . GLY A 1 95 ? 8.465 9.296 2.837 1.00 66.62 95 GLY A CA 1
ATOM 747 C C . GLY A 1 95 ? 9.226 9.153 1.517 1.00 66.62 95 GLY A C 1
ATOM 748 O O . GLY A 1 95 ? 10.203 9.861 1.275 1.00 66.62 95 GLY A O 1
ATOM 749 N N . VAL A 1 96 ? 8.779 8.234 0.659 1.00 81.56 96 VAL A N 1
ATOM 750 C CA . VAL A 1 96 ? 9.349 8.076 -0.688 1.00 81.56 96 VAL A CA 1
ATOM 751 C C . VAL A 1 96 ? 9.189 9.398 -1.427 1.00 81.56 96 VAL A C 1
ATOM 753 O O . VAL A 1 96 ? 8.068 9.864 -1.645 1.00 81.56 96 VAL A O 1
ATOM 756 N N . GLN A 1 97 ? 10.314 10.008 -1.784 1.00 83.44 97 GLN A N 1
ATOM 757 C CA . GLN A 1 97 ? 10.333 11.150 -2.682 1.00 83.44 97 GLN A CA 1
ATOM 758 C C . GLN A 1 97 ? 10.237 10.605 -4.101 1.00 83.44 97 GLN A C 1
ATOM 760 O O . GLN A 1 97 ? 11.062 9.788 -4.497 1.00 83.44 97 GLN A O 1
ATOM 765 N N . VAL A 1 98 ? 9.212 11.020 -4.840 1.00 88.25 98 VAL A N 1
ATOM 766 C CA . VAL A 1 98 ? 9.014 10.611 -6.232 1.00 88.25 98 VAL A CA 1
ATOM 767 C C . VAL A 1 98 ? 9.752 11.618 -7.119 1.00 88.25 98 VAL A C 1
ATOM 769 O O . VAL A 1 98 ? 9.310 12.765 -7.200 1.00 88.25 98 VAL A O 1
ATOM 772 N N . PRO A 1 99 ? 10.882 11.248 -7.753 1.00 90.12 99 PRO A N 1
ATOM 773 C CA . PRO A 1 99 ? 11.736 12.193 -8.478 1.00 90.12 99 PRO A CA 1
ATOM 774 C C . PRO A 1 99 ? 11.269 12.444 -9.922 1.00 90.12 99 PRO A C 1
ATOM 776 O O . PRO A 1 99 ? 11.990 13.046 -10.711 1.00 90.12 99 PRO A O 1
ATOM 779 N N . PHE A 1 100 ? 10.079 11.969 -10.283 1.00 92.00 100 PHE A N 1
ATOM 780 C CA . PHE A 1 100 ? 9.516 12.054 -11.626 1.00 92.00 100 PHE A CA 1
ATOM 781 C C . PHE A 1 100 ? 8.054 12.499 -11.579 1.00 92.00 100 PHE A C 1
ATOM 783 O O . PHE A 1 100 ? 7.368 12.377 -10.562 1.00 92.00 100 PHE A O 1
ATOM 790 N N . GLN A 1 101 ? 7.563 13.028 -12.698 1.00 89.88 101 GLN A N 1
ATOM 791 C CA . GLN A 1 101 ? 6.164 13.408 -12.827 1.00 89.88 101 GLN A CA 1
ATOM 792 C C . GLN A 1 101 ? 5.310 12.168 -13.087 1.00 89.88 101 GLN A C 1
ATOM 794 O O . GLN A 1 101 ? 5.564 11.408 -14.012 1.00 89.88 101 GLN A O 1
ATOM 799 N N . THR A 1 102 ? 4.265 11.991 -12.289 1.00 90.00 102 THR A N 1
ATOM 800 C CA . THR A 1 102 ? 3.335 10.870 -12.419 1.00 90.00 102 THR A CA 1
ATOM 801 C C . THR A 1 102 ? 1.967 11.276 -11.895 1.00 90.00 102 THR A C 1
ATOM 803 O O . THR A 1 102 ? 1.848 12.131 -11.014 1.00 90.00 102 THR A O 1
ATOM 806 N N . LYS A 1 103 ? 0.916 10.660 -12.437 1.00 83.38 103 LYS A N 1
ATOM 807 C CA . LYS A 1 103 ? -0.430 10.701 -11.866 1.00 83.38 103 LYS A CA 1
ATOM 808 C C . LYS A 1 103 ? -1.080 9.340 -12.011 1.00 83.38 103 LYS A C 1
ATOM 810 O O . LYS A 1 103 ? -1.127 8.781 -13.099 1.00 83.38 103 LYS A O 1
ATOM 815 N N . VAL A 1 104 ? -1.678 8.853 -10.931 1.00 81.19 104 VAL A N 1
ATOM 816 C CA . VAL A 1 104 ? -2.494 7.637 -10.984 1.00 81.19 104 VAL A CA 1
ATOM 817 C C . VAL A 1 104 ? -3.662 7.826 -11.951 1.00 81.19 104 VAL A C 1
ATOM 819 O O . VAL A 1 104 ? -4.487 8.735 -11.780 1.00 81.19 104 VAL A O 1
ATOM 822 N N . HIS A 1 105 ? -3.769 6.905 -12.906 1.00 76.94 105 HIS A N 1
ATOM 823 C CA . HIS A 1 105 ? -4.915 6.753 -13.792 1.00 76.94 105 HIS A CA 1
ATOM 824 C C . HIS A 1 105 ? -5.699 5.497 -13.426 1.00 76.94 105 HIS A C 1
ATOM 826 O O . HIS A 1 105 ? -5.118 4.489 -13.046 1.00 76.94 105 HIS A O 1
ATOM 832 N N . GLN A 1 106 ? -7.023 5.533 -13.585 1.00 70.81 106 GLN A N 1
ATOM 833 C CA . GLN A 1 106 ? -7.880 4.381 -13.279 1.00 70.81 106 GLN A CA 1
ATOM 834 C C . GLN A 1 106 ? -7.576 3.148 -14.141 1.00 70.81 106 GLN A C 1
ATOM 836 O O . GLN A 1 106 ? -7.884 2.046 -13.713 1.00 70.81 106 GLN A O 1
ATOM 841 N N . GLY A 1 107 ? -6.932 3.310 -15.303 1.00 70.62 107 GLY A N 1
ATOM 842 C CA . GLY A 1 107 ? -6.526 2.197 -16.170 1.00 70.62 107 GLY A CA 1
ATOM 843 C C . GLY A 1 107 ? -5.463 1.261 -15.576 1.00 70.62 107 GLY A C 1
ATOM 844 O O . GLY A 1 107 ? -5.214 0.204 -16.147 1.00 70.62 107 GLY A O 1
ATOM 845 N N . VAL A 1 108 ? -4.855 1.618 -14.433 1.00 73.69 108 VAL A N 1
ATOM 846 C CA . VAL A 1 108 ? -4.028 0.680 -13.647 1.00 73.69 108 VAL A CA 1
ATOM 847 C C . VAL A 1 108 ? -4.865 -0.420 -12.996 1.00 73.69 108 VAL A C 1
ATOM 849 O O . VAL A 1 108 ? -4.351 -1.478 -12.651 1.00 73.69 108 VAL A O 1
ATOM 852 N N . LEU A 1 109 ? -6.161 -0.174 -12.809 1.00 73.81 109 LEU A N 1
ATOM 853 C CA . LEU A 1 109 ? -7.085 -1.171 -12.303 1.00 73.81 109 LEU A CA 1
ATOM 854 C C . LEU A 1 109 ? -7.391 -2.133 -13.446 1.00 73.81 109 LEU A C 1
ATOM 856 O O . LEU A 1 109 ? -7.994 -1.757 -14.450 1.00 73.81 109 LEU A O 1
ATOM 860 N N . GLY A 1 110 ? -6.912 -3.362 -13.302 1.00 72.19 110 GLY A N 1
ATOM 861 C CA . GLY A 1 110 ? -7.308 -4.473 -14.155 1.00 72.19 110 GLY A CA 1
ATOM 862 C C . GLY A 1 110 ? -8.624 -5.080 -13.677 1.00 72.19 110 GLY A C 1
ATOM 863 O O . GLY A 1 110 ? -9.184 -4.666 -12.666 1.00 72.19 110 GLY A O 1
ATOM 864 N N . GLU A 1 111 ? -9.086 -6.107 -14.383 1.00 76.38 111 GLU A N 1
ATOM 865 C CA . GLU A 1 111 ? -10.231 -6.925 -13.950 1.00 76.38 111 GLU A CA 1
ATOM 866 C C . GLU A 1 111 ? -9.918 -7.713 -12.670 1.00 76.38 111 GLU A C 1
ATOM 868 O O . GLU A 1 111 ? -10.802 -7.996 -11.864 1.00 76.38 111 GLU A O 1
ATOM 873 N N . ARG A 1 112 ? -8.635 -8.035 -12.478 1.00 86.94 112 ARG A N 1
ATOM 874 C CA . ARG A 1 112 ? -8.101 -8.813 -11.365 1.00 86.94 112 ARG A CA 1
ATOM 875 C C . ARG A 1 112 ? -6.809 -8.181 -10.869 1.00 86.94 112 ARG A C 1
ATOM 877 O O . ARG A 1 112 ? -5.955 -7.786 -11.663 1.00 86.94 112 ARG A O 1
ATOM 884 N N . ILE A 1 113 ? -6.656 -8.091 -9.558 1.00 90.75 113 ILE A N 1
ATOM 885 C CA . ILE A 1 113 ? -5.429 -7.666 -8.882 1.00 90.75 113 ILE A CA 1
ATOM 886 C C . ILE A 1 113 ? -4.979 -8.853 -8.046 1.00 90.75 113 ILE A C 1
ATOM 888 O O . ILE A 1 113 ? -5.768 -9.311 -7.233 1.00 90.75 113 ILE A O 1
ATOM 892 N N . VAL A 1 114 ? -3.750 -9.330 -8.258 1.00 93.62 114 VAL A N 1
ATOM 893 C CA . VAL A 1 114 ? -3.161 -10.485 -7.555 1.00 93.62 114 VAL A CA 1
ATOM 894 C C . VAL A 1 114 ? -2.158 -10.043 -6.493 1.00 93.62 114 VAL A C 1
ATOM 896 O O . VAL A 1 114 ? -2.134 -10.604 -5.401 1.00 93.62 114 VAL A O 1
ATOM 899 N N . ASN A 1 115 ? -1.361 -9.005 -6.776 1.00 94.81 115 ASN A N 1
ATOM 900 C CA . ASN A 1 115 ? -0.434 -8.404 -5.815 1.00 94.81 115 ASN A CA 1
ATOM 901 C C . ASN A 1 115 ? -0.993 -7.068 -5.280 1.00 94.81 115 ASN A C 1
ATOM 903 O O . ASN A 1 115 ? -0.696 -5.996 -5.828 1.00 94.81 115 ASN A O 1
ATOM 907 N N . PRO A 1 116 ? -1.817 -7.103 -4.215 1.00 92.31 116 PRO A N 1
ATOM 908 C CA . PRO A 1 116 ? -2.445 -5.905 -3.674 1.00 92.31 116 PRO A CA 1
ATOM 909 C C . PRO A 1 116 ? -1.451 -4.913 -3.082 1.00 92.31 116 PRO A C 1
ATOM 911 O O . PRO A 1 116 ? -1.666 -3.708 -3.183 1.00 92.31 116 PRO A O 1
ATOM 914 N N . LEU A 1 117 ? -0.381 -5.377 -2.437 1.00 94.25 117 LEU A N 1
ATOM 915 C CA . LEU A 1 117 ? 0.537 -4.480 -1.737 1.00 94.25 117 LEU A CA 1
ATOM 916 C C . LEU A 1 117 ? 1.337 -3.628 -2.717 1.00 94.25 117 LEU A C 1
ATOM 918 O O . LEU A 1 117 ? 1.417 -2.414 -2.529 1.00 94.25 117 LEU A O 1
ATOM 922 N N . LEU A 1 118 ? 1.843 -4.219 -3.802 1.00 95.19 118 LEU A N 1
ATOM 923 C CA . LEU A 1 118 ? 2.551 -3.473 -4.841 1.00 95.19 118 LEU A CA 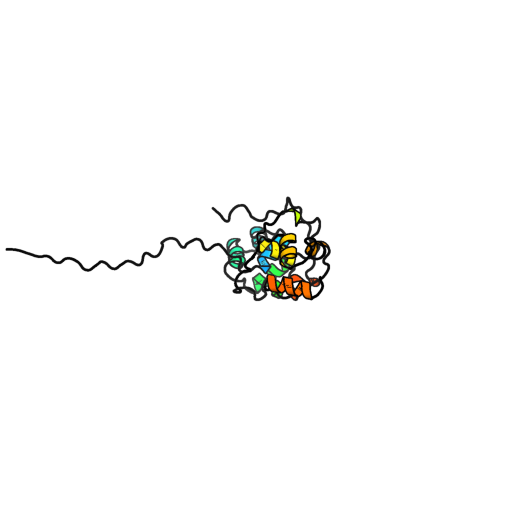1
ATOM 924 C C . LEU A 1 118 ? 1.661 -2.388 -5.468 1.00 95.19 118 LEU A C 1
ATOM 926 O O . LEU A 1 118 ? 2.065 -1.227 -5.547 1.00 95.19 118 LEU A O 1
ATOM 930 N N . LEU A 1 119 ? 0.425 -2.736 -5.839 1.00 92.94 119 LEU A N 1
ATOM 931 C CA . LEU A 1 119 ? -0.541 -1.771 -6.369 1.00 92.94 119 LEU A CA 1
ATOM 932 C C . LEU A 1 119 ? -0.908 -0.692 -5.336 1.00 92.94 119 LEU A C 1
ATOM 934 O O . LEU A 1 119 ? -0.956 0.498 -5.645 1.00 92.94 119 LEU A O 1
ATOM 938 N N . GLY A 1 120 ? -1.160 -1.100 -4.093 1.00 92.44 120 GLY A N 1
ATOM 939 C CA . GLY A 1 120 ? -1.506 -0.200 -3.000 1.00 92.44 120 GLY A CA 1
ATOM 940 C C . GLY A 1 120 ? -0.411 0.829 -2.727 1.00 92.44 120 GLY A C 1
ATOM 941 O O . GLY A 1 120 ? -0.712 2.004 -2.525 1.00 92.44 120 GLY A O 1
ATOM 942 N N . MET A 1 121 ? 0.858 0.420 -2.782 1.00 93.38 121 MET A N 1
ATOM 943 C CA . MET A 1 121 ? 2.000 1.322 -2.614 1.00 93.38 121 MET A CA 1
ATOM 944 C C . MET A 1 121 ? 2.085 2.357 -3.736 1.00 93.38 121 MET A C 1
ATOM 946 O O . MET A 1 121 ? 2.340 3.532 -3.465 1.00 93.38 121 MET A O 1
ATOM 950 N N . MET A 1 122 ? 1.795 1.965 -4.978 1.00 91.94 122 MET A N 1
ATOM 951 C CA . MET A 1 122 ? 1.683 2.913 -6.089 1.00 91.94 122 MET A CA 1
ATOM 952 C C . MET A 1 122 ? 0.585 3.953 -5.824 1.00 91.94 122 MET A C 1
ATOM 954 O O . MET A 1 122 ? 0.817 5.145 -6.013 1.00 91.94 122 MET A O 1
ATOM 958 N N . PHE A 1 123 ? -0.571 3.547 -5.288 1.00 89.62 123 PHE A N 1
ATOM 959 C CA . PHE A 1 123 ? -1.633 4.489 -4.918 1.00 89.62 123 PHE A CA 1
ATOM 960 C C . PHE A 1 123 ? -1.255 5.425 -3.772 1.00 89.62 123 PHE A C 1
ATOM 962 O O . PHE A 1 123 ? -1.527 6.621 -3.864 1.00 89.62 123 PHE A O 1
ATOM 969 N N . VAL A 1 124 ? -0.614 4.913 -2.718 1.00 89.38 124 VAL A N 1
ATOM 970 C CA . VAL A 1 124 ? -0.161 5.720 -1.571 1.00 89.38 124 VAL A CA 1
ATOM 971 C C . VAL A 1 124 ? 0.785 6.838 -2.006 1.00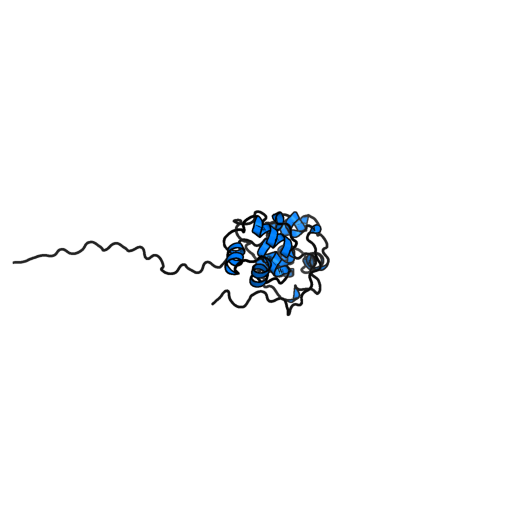 89.38 124 VAL A C 1
ATOM 973 O O . VAL A 1 124 ? 0.730 7.933 -1.449 1.00 89.38 124 VAL A O 1
ATOM 976 N N . HIS A 1 125 ? 1.628 6.573 -3.003 1.00 88.50 125 HIS A N 1
ATOM 977 C CA . HIS A 1 125 ? 2.610 7.526 -3.518 1.00 88.50 125 HIS A CA 1
ATOM 978 C C . HIS A 1 125 ? 2.151 8.278 -4.777 1.00 88.50 125 HIS A C 1
ATOM 980 O O . HIS A 1 125 ? 2.924 9.041 -5.345 1.00 88.50 125 HIS A O 1
ATOM 986 N N . GLU A 1 126 ? 0.899 8.086 -5.199 1.00 88.19 126 GLU A N 1
ATOM 987 C CA . GLU A 1 126 ? 0.319 8.667 -6.415 1.00 88.19 126 GLU A CA 1
ATOM 988 C C . GLU A 1 126 ? 1.098 8.348 -7.716 1.00 88.19 126 GLU A C 1
ATOM 990 O O . GLU A 1 126 ? 1.101 9.114 -8.685 1.00 88.19 126 GLU A O 1
ATOM 995 N N . ILE A 1 127 ? 1.715 7.168 -7.764 1.00 90.62 127 ILE A N 1
ATOM 996 C CA . ILE A 1 127 ? 2.553 6.690 -8.863 1.00 90.62 127 ILE A CA 1
ATOM 997 C C . ILE A 1 127 ? 1.734 5.841 -9.834 1.00 90.62 127 ILE A C 1
ATOM 999 O O . ILE A 1 127 ? 0.984 4.955 -9.431 1.00 90.62 127 ILE A O 1
ATOM 1003 N N . ASN A 1 128 ? 1.903 6.077 -11.129 1.00 91.69 128 ASN A N 1
ATOM 1004 C CA . ASN A 1 128 ? 1.416 5.200 -12.174 1.00 91.69 128 ASN A CA 1
ATOM 1005 C C . ASN A 1 128 ? 2.501 4.176 -12.522 1.00 91.69 128 ASN A C 1
ATOM 1007 O O . ASN A 1 128 ? 3.676 4.517 -12.662 1.00 91.69 128 ASN A O 1
ATOM 1011 N N . HIS A 1 129 ? 2.110 2.915 -12.683 1.00 92.12 129 HIS A N 1
ATOM 1012 C CA . HIS A 1 129 ? 3.067 1.831 -12.896 1.00 92.12 129 HIS A CA 1
ATOM 1013 C C . HIS A 1 129 ? 3.972 1.992 -14.141 1.00 92.12 129 HIS A C 1
ATOM 1015 O O . HIS A 1 129 ? 5.145 1.636 -14.037 1.00 92.12 129 HIS A O 1
ATOM 1021 N N . PRO A 1 130 ? 3.522 2.542 -15.295 1.00 93.75 130 PRO A N 1
ATOM 1022 C CA . PRO A 1 130 ? 4.391 2.729 -16.457 1.00 93.75 130 PRO A CA 1
ATOM 1023 C C . PRO A 1 130 ? 5.525 3.715 -16.185 1.00 93.75 130 PRO A C 1
ATOM 1025 O O . PRO A 1 130 ? 6.638 3.499 -16.649 1.00 93.75 130 PRO A O 1
ATOM 1028 N N . ASP A 1 131 ? 5.234 4.768 -15.421 1.00 94.69 131 ASP A N 1
ATOM 1029 C CA . ASP A 1 131 ? 6.168 5.861 -15.153 1.00 94.69 131 ASP A CA 1
ATOM 1030 C C . ASP A 1 131 ? 7.246 5.398 -14.160 1.00 94.69 131 ASP A C 1
ATOM 1032 O O . ASP A 1 131 ? 8.426 5.694 -14.331 1.00 94.69 131 ASP A O 1
ATOM 1036 N N . LEU A 1 132 ? 6.868 4.569 -13.174 1.00 95.31 132 LEU A N 1
ATOM 1037 C CA . LEU A 1 132 ? 7.844 3.887 -12.322 1.00 95.31 132 LEU A CA 1
ATOM 1038 C C . LEU A 1 132 ? 8.724 2.927 -13.128 1.00 95.31 132 LEU A C 1
ATOM 1040 O O . LEU A 1 132 ? 9.921 2.851 -12.878 1.00 95.31 132 LEU A O 1
ATOM 1044 N N . ALA A 1 133 ? 8.153 2.179 -14.075 1.00 96.00 133 ALA A N 1
ATOM 1045 C CA . ALA A 1 133 ? 8.930 1.229 -14.867 1.00 96.00 133 ALA A CA 1
ATOM 1046 C C . ALA A 1 133 ? 9.987 1.949 -15.711 1.00 96.00 133 ALA A C 1
ATOM 1048 O O . ALA A 1 133 ? 11.146 1.541 -15.712 1.00 96.00 133 ALA A O 1
ATOM 1049 N N . GLU A 1 134 ? 9.597 3.052 -16.351 1.00 96.56 134 GLU A N 1
ATOM 1050 C CA . GLU A 1 134 ? 10.496 3.914 -17.115 1.00 96.56 134 GLU A CA 1
ATOM 1051 C C . GLU A 1 134 ? 11.589 4.518 -16.224 1.00 96.56 134 GLU A C 1
ATOM 1053 O O . GLU A 1 134 ? 12.768 4.423 -16.557 1.00 96.56 134 GLU A O 1
ATOM 1058 N N . TYR A 1 135 ? 11.226 5.030 -15.041 1.00 96.31 135 TYR A N 1
ATOM 1059 C CA . TYR A 1 135 ? 12.189 5.531 -14.056 1.00 96.31 135 TYR A CA 1
ATOM 1060 C C . TYR A 1 135 ? 13.215 4.468 -13.623 1.00 96.31 135 TYR A C 1
ATOM 1062 O O . TYR A 1 135 ? 14.389 4.776 -13.435 1.00 96.31 135 TYR A O 1
ATOM 1070 N N . LEU A 1 136 ? 12.798 3.205 -13.492 1.00 96.00 136 LEU A N 1
ATOM 1071 C CA . LEU A 1 136 ? 13.687 2.092 -13.141 1.00 96.00 136 LEU A CA 1
ATOM 1072 C C . LEU A 1 136 ? 14.506 1.552 -14.336 1.00 96.00 136 LEU A C 1
ATOM 1074 O O . LEU A 1 136 ? 15.303 0.622 -14.157 1.00 96.00 136 LEU A O 1
ATOM 1078 N N . GLY A 1 137 ? 14.328 2.123 -15.533 1.00 96.31 137 GLY A N 1
ATOM 1079 C CA . GLY A 1 137 ? 15.030 1.739 -16.760 1.00 96.31 137 GLY A CA 1
ATOM 1080 C C . GLY A 1 137 ? 14.445 0.508 -17.458 1.00 96.31 137 GLY A C 1
ATOM 1081 O O . GLY A 1 137 ? 15.177 -0.230 -18.113 1.00 96.31 137 GLY A O 1
ATOM 1082 N N . HIS A 1 138 ? 13.147 0.249 -17.296 1.00 96.88 138 HIS A N 1
ATOM 1083 C CA . HIS A 1 138 ? 12.461 -0.921 -17.843 1.00 96.88 138 HIS A CA 1
ATOM 1084 C C . HIS A 1 138 ? 11.273 -0.541 -18.740 1.00 96.88 138 HIS A C 1
ATOM 1086 O O . HIS A 1 138 ? 10.810 0.599 -18.773 1.00 96.88 138 HIS A O 1
ATOM 1092 N N . ASN A 1 139 ? 10.750 -1.525 -19.480 1.00 95.25 139 ASN A N 1
ATOM 1093 C CA . ASN A 1 139 ? 9.572 -1.334 -20.323 1.00 95.25 139 ASN A CA 1
ATOM 1094 C C . ASN A 1 139 ? 8.347 -0.939 -19.477 1.00 95.25 139 ASN A C 1
ATOM 1096 O O . ASN A 1 139 ? 8.080 -1.532 -18.436 1.00 95.25 139 ASN A O 1
ATOM 1100 N N . ARG A 1 140 ? 7.549 0.005 -19.980 1.00 94.00 140 ARG A N 1
ATOM 1101 C CA . ARG A 1 140 ? 6.297 0.502 -19.383 1.00 94.00 140 ARG A CA 1
ATOM 1102 C C . ARG A 1 140 ? 5.283 -0.592 -19.006 1.00 94.00 140 ARG A C 1
ATOM 1104 O O . ARG A 1 140 ? 4.454 -0.380 -18.120 1.00 94.00 140 ARG A O 1
ATOM 1111 N N . SER A 1 141 ? 5.338 -1.762 -19.643 1.00 92.56 141 SER A N 1
ATOM 1112 C CA . SER A 1 141 ? 4.490 -2.916 -19.323 1.00 92.56 141 SER A CA 1
ATOM 1113 C C . SER A 1 141 ? 4.981 -3.761 -18.141 1.00 92.56 141 SER A C 1
ATOM 1115 O O . SER A 1 141 ? 4.240 -4.650 -17.720 1.00 92.56 141 SER A O 1
ATOM 1117 N N . LEU A 1 142 ? 6.175 -3.486 -17.592 1.00 95.06 142 LEU A N 1
ATOM 1118 C CA . LEU A 1 142 ? 6.870 -4.316 -16.597 1.00 95.06 142 LEU A CA 1
ATOM 1119 C C . LEU A 1 142 ? 5.950 -4.781 -15.467 1.00 95.06 142 LEU A C 1
ATOM 1121 O O . LEU A 1 142 ? 5.888 -5.961 -15.162 1.00 95.06 142 LEU A O 1
ATOM 1125 N N . PHE A 1 143 ? 5.216 -3.860 -14.849 1.00 94.88 143 PHE A N 1
ATOM 1126 C CA . PHE A 1 143 ? 4.453 -4.170 -13.644 1.00 94.88 143 PHE A CA 1
ATOM 1127 C C . PHE A 1 143 ? 3.138 -4.911 -13.884 1.00 94.88 143 PHE A C 1
ATOM 1129 O O . PHE A 1 143 ? 2.584 -5.442 -12.923 1.00 94.88 143 PHE A O 1
ATOM 1136 N N . ARG A 1 144 ? 2.615 -4.977 -15.118 1.00 92.44 144 ARG A N 1
ATOM 1137 C CA . ARG A 1 144 ? 1.302 -5.604 -15.353 1.00 92.44 144 ARG A CA 1
ATOM 1138 C C . ARG A 1 144 ? 1.274 -7.082 -14.936 1.00 92.44 144 ARG A C 1
ATOM 1140 O O . ARG A 1 144 ? 0.392 -7.414 -14.146 1.00 92.44 144 ARG A O 1
ATOM 1147 N N . PRO A 1 145 ? 2.220 -7.947 -15.356 1.00 94.00 145 PRO A N 1
ATOM 1148 C CA . PRO A 1 145 ? 2.247 -9.341 -14.906 1.00 94.00 145 PRO A CA 1
ATOM 1149 C C . PRO A 1 145 ? 2.447 -9.469 -13.389 1.00 94.00 145 PRO A C 1
ATOM 1151 O O . PRO A 1 145 ? 1.862 -10.335 -12.747 1.00 94.00 145 PRO A O 1
ATOM 1154 N N . HIS A 1 146 ? 3.231 -8.574 -12.788 1.00 94.31 146 HIS A N 1
ATOM 1155 C CA . HIS A 1 146 ? 3.521 -8.611 -11.352 1.00 94.31 146 HIS A CA 1
ATOM 1156 C C . HIS A 1 146 ? 2.318 -8.197 -10.494 1.00 94.31 146 HIS A C 1
ATOM 1158 O O . HIS A 1 146 ? 2.134 -8.721 -9.399 1.00 94.31 146 HIS A O 1
ATOM 1164 N N . ILE A 1 147 ? 1.478 -7.284 -10.992 1.00 93.75 147 ILE A N 1
ATOM 1165 C CA . ILE A 1 147 ? 0.270 -6.817 -10.300 1.00 93.75 147 ILE A CA 1
ATOM 1166 C C . ILE A 1 147 ? -0.923 -7.738 -10.568 1.00 93.75 147 ILE A C 1
ATOM 1168 O O . ILE A 1 147 ? -1.644 -8.078 -9.631 1.00 93.75 147 ILE A O 1
ATOM 1172 N N . HIS A 1 148 ? -1.157 -8.122 -11.825 1.00 92.50 148 HIS A N 1
ATOM 1173 C CA . HIS A 1 148 ? -2.409 -8.758 -12.259 1.00 92.50 148 HIS A CA 1
ATOM 1174 C C . HIS A 1 148 ? -2.319 -10.274 -12.447 1.00 92.50 148 HIS A C 1
ATOM 1176 O O . HIS A 1 148 ? -3.345 -10.939 -12.370 1.00 92.50 148 HIS A O 1
ATOM 1182 N N . GLU A 1 149 ? -1.126 -10.820 -12.689 1.00 92.56 149 GLU A N 1
ATOM 1183 C CA . GLU A 1 149 ? -0.912 -12.272 -12.820 1.00 92.56 149 GLU A CA 1
ATOM 1184 C C . GLU A 1 149 ? -0.209 -12.862 -11.589 1.00 92.56 149 GLU A C 1
ATOM 1186 O O . GLU A 1 149 ? -0.148 -14.077 -11.448 1.00 92.56 149 GLU A O 1
ATOM 1191 N N . GLY A 1 150 ? 0.341 -12.020 -10.704 1.00 92.31 150 GLY A N 1
ATOM 1192 C CA . GLY A 1 150 ? 1.119 -12.467 -9.545 1.00 92.31 150 GLY A CA 1
ATOM 1193 C C . GLY A 1 150 ? 2.475 -13.062 -9.915 1.00 92.31 150 GLY A C 1
ATOM 1194 O O . GLY A 1 150 ? 3.054 -13.808 -9.134 1.00 92.31 150 GLY A O 1
ATOM 1195 N N . ARG A 1 151 ? 3.009 -12.762 -11.104 1.00 94.56 151 ARG A N 1
ATOM 1196 C CA . ARG A 1 151 ? 4.335 -13.254 -11.493 1.00 94.56 151 ARG A CA 1
ATOM 1197 C C . ARG A 1 151 ? 5.402 -12.576 -10.641 1.00 94.56 151 ARG A C 1
ATOM 1199 O O . ARG A 1 151 ? 5.463 -11.349 -10.624 1.00 94.56 151 ARG A O 1
ATOM 1206 N N . ILE A 1 152 ? 6.286 -13.338 -10.010 1.00 95.31 152 ILE A N 1
ATOM 1207 C CA . ILE A 1 152 ? 7.435 -12.765 -9.301 1.00 95.31 152 ILE A CA 1
ATOM 1208 C C . ILE A 1 152 ? 8.499 -12.304 -10.313 1.00 95.31 152 ILE A C 1
ATOM 1210 O O . ILE A 1 152 ? 8.867 -13.077 -11.203 1.00 95.31 152 ILE A O 1
ATOM 1214 N N . PRO A 1 153 ? 8.968 -11.042 -10.249 1.00 95.06 153 PRO A N 1
ATOM 1215 C CA . PRO A 1 153 ? 10.054 -10.581 -11.105 1.00 95.06 153 PRO A CA 1
ATOM 1216 C C . PRO A 1 153 ? 11.405 -11.206 -10.717 1.00 95.06 153 PRO A C 1
ATOM 1218 O O . PRO A 1 153 ? 11.578 -11.643 -9.580 1.00 95.06 153 PRO A O 1
ATOM 1221 N N . PRO A 1 154 ? 12.406 -11.173 -11.612 1.00 95.44 154 PRO A N 1
ATOM 1222 C CA . PRO A 1 154 ? 13.802 -11.425 -11.255 1.00 95.44 154 PRO A CA 1
ATOM 1223 C C . PRO A 1 154 ? 14.293 -10.556 -10.083 1.00 95.44 154 PRO A C 1
ATOM 1225 O O . PRO A 1 154 ? 13.776 -9.460 -9.844 1.00 95.44 154 PRO A O 1
ATOM 1228 N N . GLN A 1 155 ? 15.298 -11.048 -9.353 1.00 95.19 155 GLN A N 1
ATOM 1229 C CA . GLN A 1 155 ? 15.762 -10.437 -8.101 1.00 95.19 155 GLN A CA 1
ATOM 1230 C C . GLN A 1 155 ? 16.234 -8.984 -8.273 1.00 95.19 155 GLN A C 1
ATOM 1232 O O . GLN A 1 155 ? 15.920 -8.147 -7.437 1.00 95.19 155 GLN A O 1
ATOM 1237 N N . ASP A 1 156 ? 16.901 -8.647 -9.378 1.00 95.62 156 ASP A N 1
ATOM 1238 C CA . ASP A 1 156 ? 17.375 -7.284 -9.652 1.00 95.62 156 ASP A CA 1
ATOM 1239 C C . ASP A 1 156 ? 16.222 -6.270 -9.744 1.00 95.62 156 ASP A C 1
ATOM 1241 O O . ASP A 1 156 ? 16.320 -5.142 -9.256 1.00 95.62 156 ASP A O 1
ATOM 1245 N N . ILE A 1 157 ? 15.096 -6.683 -10.330 1.00 96.25 157 ILE A N 1
ATOM 1246 C CA . ILE A 1 157 ? 13.886 -5.866 -10.420 1.00 96.25 157 ILE A CA 1
ATOM 1247 C C . ILE A 1 157 ? 13.220 -5.768 -9.048 1.00 96.25 157 ILE A C 1
ATOM 1249 O O . ILE A 1 157 ? 12.786 -4.681 -8.656 1.00 96.25 157 ILE A O 1
ATOM 1253 N N . GLN A 1 158 ? 13.154 -6.876 -8.301 1.00 96.69 158 GLN A N 1
ATOM 1254 C CA . GLN A 1 158 ? 12.642 -6.855 -6.931 1.00 96.69 158 GLN A CA 1
ATOM 1255 C C . GLN A 1 1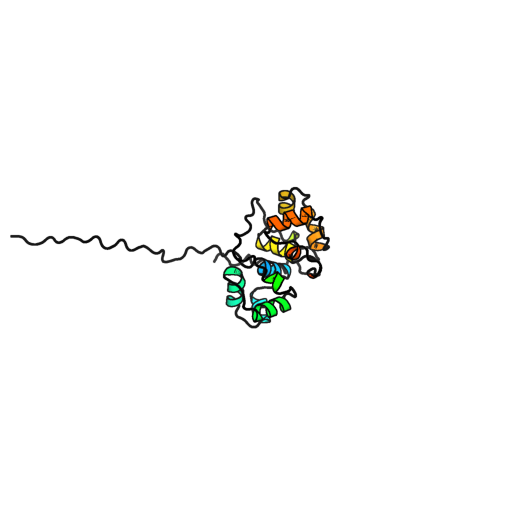58 ? 13.432 -5.868 -6.070 1.00 96.69 158 GLN A C 1
ATOM 1257 O O . GLN A 1 158 ? 12.817 -5.016 -5.430 1.00 96.69 158 GLN A O 1
ATOM 1262 N N . ASP A 1 159 ? 14.764 -5.925 -6.117 1.00 95.19 159 ASP A N 1
ATOM 1263 C CA . ASP A 1 159 ? 15.665 -5.070 -5.348 1.00 95.19 159 ASP A CA 1
ATOM 1264 C C . ASP A 1 159 ? 15.459 -3.596 -5.694 1.00 95.19 159 ASP A C 1
ATOM 1266 O O . ASP A 1 159 ? 15.203 -2.792 -4.801 1.00 95.19 159 ASP A O 1
ATOM 1270 N N . LYS A 1 160 ? 15.445 -3.235 -6.985 1.00 96.25 160 LYS A N 1
ATOM 1271 C CA . LYS A 1 160 ? 15.177 -1.857 -7.433 1.00 96.25 160 LYS A CA 1
ATOM 1272 C C . LYS A 1 160 ? 13.848 -1.312 -6.904 1.00 96.25 160 LYS A C 1
ATOM 1274 O O . LYS A 1 160 ? 13.784 -0.180 -6.421 1.00 96.25 160 LYS A O 1
ATOM 1279 N N . VAL A 1 161 ? 12.782 -2.109 -6.985 1.00 95.81 161 VAL A N 1
ATOM 1280 C CA . VAL A 1 161 ? 11.441 -1.715 -6.524 1.00 95.81 161 VAL A CA 1
ATOM 1281 C C . VAL A 1 161 ? 11.397 -1.594 -4.999 1.00 95.81 161 VAL A C 1
ATOM 1283 O O . VAL A 1 161 ? 10.840 -0.634 -4.464 1.00 95.81 161 VAL A O 1
ATOM 1286 N N . CYS A 1 162 ? 12.020 -2.535 -4.297 1.00 94.12 162 CYS A N 1
ATOM 1287 C CA . CYS A 1 162 ? 12.132 -2.554 -2.843 1.00 94.12 162 CYS A CA 1
ATOM 1288 C C . CYS A 1 162 ? 12.942 -1.361 -2.320 1.00 94.12 162 CYS A C 1
ATOM 1290 O O . CYS A 1 162 ? 12.503 -0.674 -1.396 1.00 94.12 162 CYS A O 1
ATOM 1292 N N . THR A 1 163 ? 14.065 -1.035 -2.964 1.00 93.06 163 THR A N 1
ATOM 1293 C CA . THR A 1 163 ? 14.854 0.173 -2.691 1.00 93.06 163 THR A CA 1
ATOM 1294 C C . THR A 1 163 ? 14.025 1.433 -2.913 1.00 93.06 163 THR A C 1
ATOM 1296 O O . THR A 1 163 ? 14.016 2.311 -2.050 1.00 93.06 163 THR A O 1
ATOM 1299 N N . PHE A 1 164 ? 13.280 1.512 -4.020 1.00 93.38 164 PHE A N 1
ATOM 1300 C CA . PHE A 1 164 ? 12.428 2.662 -4.318 1.00 93.38 164 PHE A CA 1
ATOM 1301 C C . PHE A 1 164 ? 11.366 2.888 -3.232 1.00 93.38 164 PHE A C 1
ATOM 1303 O O . PHE A 1 164 ? 11.243 3.991 -2.699 1.00 93.38 164 PHE A O 1
ATOM 1310 N N . PHE A 1 165 ? 10.624 1.842 -2.851 1.00 92.44 165 PHE A N 1
ATOM 1311 C CA . PHE A 1 165 ? 9.589 1.949 -1.818 1.00 92.44 165 PHE A CA 1
ATOM 1312 C C . PHE A 1 165 ? 10.133 1.939 -0.384 1.00 92.44 165 PHE A C 1
ATOM 1314 O O . PHE A 1 165 ? 9.375 2.224 0.552 1.00 92.44 165 PHE A O 1
ATOM 1321 N N . ARG A 1 166 ? 11.431 1.663 -0.207 1.00 91.44 166 ARG A N 1
ATOM 1322 C CA . ARG A 1 166 ? 12.090 1.452 1.088 1.00 91.44 166 ARG A CA 1
ATOM 1323 C C . ARG A 1 166 ? 11.373 0.375 1.904 1.00 91.44 166 ARG A C 1
ATOM 1325 O O . ARG A 1 166 ? 11.005 0.600 3.054 1.00 91.44 166 ARG A O 1
ATOM 1332 N N . LEU A 1 167 ? 11.100 -0.756 1.260 1.00 91.69 167 LEU A N 1
ATOM 1333 C CA . LEU A 1 167 ? 10.450 -1.928 1.843 1.00 91.69 167 LEU A CA 1
ATOM 1334 C C . LEU A 1 167 ? 11.197 -3.184 1.399 1.00 91.69 167 LEU A C 1
ATOM 1336 O O . LEU A 1 167 ? 11.672 -3.213 0.269 1.00 91.69 167 LEU A O 1
ATOM 1340 N N . PRO A 1 168 ? 11.299 -4.220 2.240 1.00 92.12 168 PRO A N 1
ATOM 1341 C CA . PRO A 1 168 ? 11.978 -5.449 1.857 1.00 92.12 168 PRO A CA 1
ATOM 1342 C C . PRO A 1 168 ? 11.110 -6.339 0.938 1.00 92.12 168 PRO A C 1
ATOM 1344 O O . PRO A 1 168 ? 9.875 -6.252 0.976 1.00 92.12 168 PRO A O 1
ATOM 1347 N N . PRO A 1 169 ? 11.725 -7.258 0.164 1.00 92.31 169 PRO A N 1
ATOM 1348 C CA . PRO A 1 169 ? 11.007 -8.132 -0.771 1.00 92.31 169 PRO A CA 1
ATOM 1349 C C . PRO A 1 169 ? 9.897 -8.975 -0.134 1.00 92.31 169 PRO A C 1
ATOM 1351 O O . PRO A 1 169 ? 8.831 -9.124 -0.724 1.00 92.31 169 PRO A O 1
ATOM 1354 N N . HIS A 1 170 ? 10.082 -9.444 1.105 1.00 91.81 170 HIS A N 1
ATOM 1355 C CA . HIS A 1 170 ? 9.081 -10.252 1.817 1.00 91.81 170 HIS A CA 1
ATOM 1356 C C . HIS A 1 170 ? 7.783 -9.493 2.168 1.00 91.81 170 HIS A C 1
ATOM 1358 O O . HIS A 1 170 ? 6.838 -10.099 2.673 1.00 91.81 170 HIS A O 1
ATOM 1364 N N . ILE A 1 171 ? 7.727 -8.178 1.926 1.00 93.12 171 ILE A N 1
ATOM 1365 C CA . ILE A 1 171 ? 6.501 -7.378 2.031 1.00 93.12 171 ILE A CA 1
ATOM 1366 C C . ILE A 1 171 ? 5.822 -7.270 0.662 1.00 93.12 171 ILE A C 1
ATOM 1368 O O . ILE A 1 171 ? 4.626 -7.516 0.554 1.00 93.12 171 ILE A O 1
ATOM 1372 N N . LEU A 1 172 ? 6.562 -6.902 -0.391 1.00 93.69 172 LEU A N 1
ATOM 1373 C CA . LEU A 1 172 ? 5.982 -6.594 -1.708 1.00 93.69 172 LEU A CA 1
ATOM 1374 C C . LEU A 1 172 ? 5.794 -7.812 -2.621 1.00 93.69 172 LEU A C 1
ATOM 1376 O O . LEU A 1 172 ? 4.928 -7.784 -3.492 1.00 93.69 172 LEU A O 1
ATOM 1380 N N . TYR A 1 173 ? 6.598 -8.856 -2.442 1.00 94.75 173 TYR A N 1
ATOM 1381 C CA . TYR A 1 173 ? 6.680 -10.017 -3.335 1.00 94.75 173 TYR A CA 1
ATOM 1382 C C . TYR A 1 173 ? 6.474 -11.346 -2.600 1.00 94.75 173 TYR A C 1
ATOM 1384 O O . TYR A 1 173 ? 6.849 -12.402 -3.095 1.00 94.75 173 TYR A O 1
ATOM 1392 N N . ASN A 1 174 ? 5.865 -11.312 -1.414 1.00 92.94 174 ASN A N 1
ATOM 1393 C CA . ASN A 1 174 ? 5.492 -12.525 -0.700 1.00 92.94 174 ASN A CA 1
ATOM 1394 C C . ASN A 1 174 ? 4.221 -13.134 -1.306 1.00 92.94 174 ASN A C 1
ATOM 1396 O O . ASN A 1 174 ? 3.119 -12.628 -1.088 1.00 92.94 174 ASN A O 1
ATOM 1400 N N . GLU A 1 175 ? 4.386 -14.239 -2.032 1.00 93.44 175 GLU A N 1
ATOM 1401 C CA . GLU A 1 175 ? 3.301 -14.954 -2.715 1.00 93.44 175 GLU A CA 1
ATOM 1402 C C . GLU A 1 175 ? 2.182 -15.411 -1.770 1.00 93.44 175 GLU A C 1
ATOM 1404 O O . GLU A 1 175 ? 1.021 -15.434 -2.166 1.00 93.44 175 GLU A O 1
ATOM 1409 N N . ALA A 1 176 ? 2.477 -15.682 -0.492 1.00 91.88 176 ALA A N 1
ATOM 1410 C CA . ALA A 1 176 ? 1.450 -16.046 0.490 1.00 91.88 176 ALA A CA 1
ATOM 1411 C C . ALA A 1 176 ? 0.457 -14.901 0.778 1.00 91.88 176 ALA A C 1
ATOM 1413 O O . ALA A 1 176 ? -0.604 -15.121 1.364 1.00 91.88 176 ALA A O 1
ATOM 1414 N N . LEU A 1 177 ? 0.794 -13.667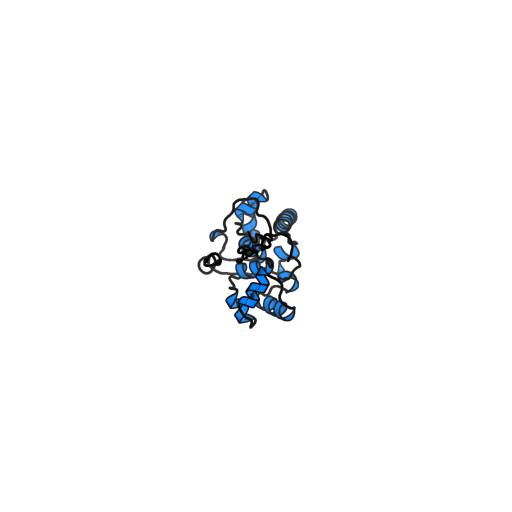 0.387 1.00 91.12 177 LEU A N 1
ATOM 1415 C CA . LEU A 1 177 ? -0.074 -12.495 0.497 1.00 91.12 177 LEU A CA 1
ATOM 1416 C C . LEU A 1 177 ? -0.845 -12.205 -0.797 1.00 91.12 177 LEU A C 1
ATOM 1418 O O . LEU A 1 177 ? -1.678 -11.294 -0.801 1.00 91.12 177 LEU A O 1
ATOM 1422 N N . PHE A 1 178 ? -0.585 -12.943 -1.881 1.00 93.62 178 PHE A N 1
ATOM 1423 C CA . PHE A 1 178 ? -1.274 -12.756 -3.153 1.00 93.62 178 PHE A CA 1
ATOM 1424 C C . PHE A 1 178 ? -2.707 -13.259 -3.081 1.00 93.62 178 PHE A C 1
ATOM 1426 O O . PHE A 1 178 ? -3.018 -14.258 -2.432 1.00 93.62 178 PHE A O 1
ATOM 1433 N N . ARG A 1 179 ? -3.610 -12.503 -3.703 1.00 89.38 179 ARG A N 1
ATOM 1434 C CA . ARG A 1 179 ? -5.058 -12.695 -3.598 1.00 89.38 179 ARG A CA 1
ATOM 1435 C C . ARG A 1 179 ? -5.743 -12.176 -4.821 1.00 89.38 179 ARG A C 1
ATOM 1437 O O . ARG A 1 179 ? -5.390 -11.103 -5.277 1.00 89.38 179 ARG A O 1
ATOM 1444 N N . ASP A 1 180 ? -6.812 -12.843 -5.218 1.00 89.50 180 ASP A N 1
ATOM 1445 C CA . ASP A 1 180 ? -7.661 -12.375 -6.302 1.00 89.50 180 ASP A CA 1
ATOM 1446 C C . ASP A 1 180 ? -8.649 -11.337 -5.803 1.00 89.50 180 ASP A C 1
ATOM 1448 O O . ASP A 1 180 ? -9.738 -11.650 -5.324 1.00 89.50 180 ASP A O 1
ATOM 1452 N N . ILE A 1 181 ? -8.251 -10.075 -5.915 1.00 87.38 181 ILE A N 1
ATOM 1453 C CA . ILE A 1 181 ? -9.107 -8.944 -5.594 1.00 87.38 181 ILE A CA 1
ATOM 1454 C C . ILE A 1 181 ? -9.720 -8.414 -6.884 1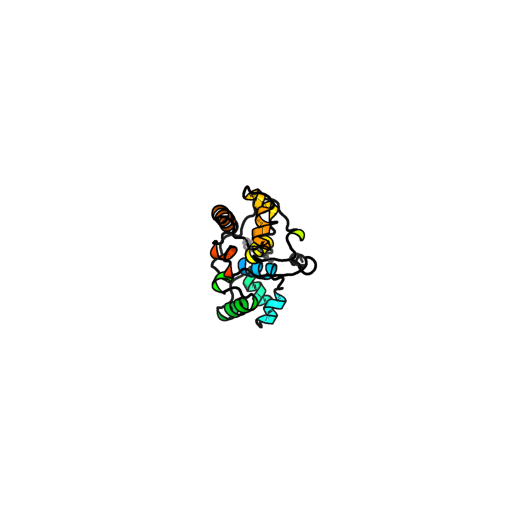.00 87.38 181 ILE A C 1
ATOM 1456 O O . ILE A 1 181 ? -9.024 -8.139 -7.865 1.00 87.38 181 ILE A O 1
ATOM 1460 N N . GLN A 1 182 ? -11.040 -8.256 -6.859 1.00 82.50 182 GLN A N 1
ATOM 1461 C CA . GLN A 1 182 ? -11.824 -7.751 -7.974 1.00 82.50 182 GLN A CA 1
ATOM 1462 C C . GLN A 1 182 ? -12.648 -6.558 -7.505 1.00 82.50 182 GLN A C 1
ATOM 1464 O O . GLN A 1 182 ? -13.464 -6.664 -6.592 1.00 82.50 182 GLN A O 1
ATOM 1469 N N . PHE A 1 183 ? -12.420 -5.410 -8.129 1.00 77.62 183 PHE A N 1
ATOM 1470 C CA . PHE A 1 183 ? -13.315 -4.265 -8.057 1.00 77.62 183 PHE A CA 1
ATOM 1471 C C . PHE A 1 183 ? -13.136 -3.428 -9.317 1.00 77.62 183 PHE A C 1
ATOM 1473 O O . PHE A 1 183 ? -12.055 -3.330 -9.898 1.00 77.62 183 PHE A O 1
ATOM 1480 N N . THR A 1 184 ? -14.216 -2.801 -9.749 1.00 70.00 184 THR A N 1
ATOM 1481 C CA . THR A 1 184 ? -14.236 -1.972 -10.948 1.00 70.00 184 THR A CA 1
ATOM 1482 C C . THR A 1 184 ? -13.599 -0.605 -10.694 1.00 70.00 184 THR A C 1
ATOM 1484 O O . THR A 1 184 ? -13.627 -0.064 -9.586 1.00 70.00 184 THR A O 1
ATOM 1487 N N . ALA A 1 185 ? -13.129 0.050 -11.759 1.00 69.88 185 ALA A N 1
ATOM 1488 C CA . ALA A 1 185 ? -12.698 1.449 -11.693 1.00 69.88 185 ALA A CA 1
ATOM 1489 C C . ALA A 1 185 ? -13.795 2.413 -11.191 1.00 69.88 185 ALA A C 1
ATOM 1491 O O . ALA A 1 185 ? -13.487 3.476 -10.654 1.00 69.88 185 ALA A O 1
ATOM 1492 N N . LYS A 1 186 ? -15.077 2.046 -11.346 1.00 69.38 186 LYS A N 1
ATOM 1493 C CA . LYS A 1 186 ? -16.225 2.812 -10.828 1.00 69.38 186 LYS A CA 1
ATOM 1494 C C . LYS A 1 186 ? -16.370 2.678 -9.309 1.00 69.38 186 LYS A C 1
ATOM 1496 O O . LYS A 1 186 ? -16.767 3.636 -8.638 1.00 69.38 186 LYS A O 1
ATOM 1501 N N . GLU A 1 187 ? -16.064 1.500 -8.775 1.00 71.88 187 GLU A N 1
ATOM 1502 C CA . GLU A 1 187 ? -16.074 1.207 -7.340 1.00 71.88 187 GLU A CA 1
ATOM 1503 C C . GLU A 1 187 ? -14.837 1.764 -6.644 1.00 71.88 187 GLU A C 1
ATOM 1505 O O . GLU A 1 187 ? -14.936 2.205 -5.495 1.00 71.88 187 GLU A O 1
ATOM 1510 N N . PHE A 1 188 ? -13.701 1.810 -7.345 1.00 71.25 188 PHE A N 1
ATOM 1511 C CA . PHE A 1 188 ? -12.490 2.446 -6.852 1.00 71.25 188 PHE A CA 1
ATOM 1512 C C . PHE A 1 188 ? -12.665 3.960 -6.796 1.00 71.25 188 PHE A C 1
ATOM 1514 O O . PHE A 1 188 ? -12.553 4.690 -7.785 1.00 71.25 188 PHE A O 1
ATOM 1521 N N . ARG A 1 189 ? -12.924 4.457 -5.590 1.00 61.31 189 ARG A N 1
ATOM 1522 C CA . ARG A 1 189 ? -12.924 5.887 -5.300 1.00 61.31 189 ARG A CA 1
ATOM 1523 C C . ARG A 1 189 ? -11.684 6.185 -4.471 1.00 61.31 189 ARG A C 1
ATOM 1525 O O . ARG A 1 189 ? -11.811 6.241 -3.244 1.00 61.31 189 ARG A O 1
ATOM 1532 N N . PRO A 1 190 ? -10.507 6.422 -5.093 1.00 55.88 190 PRO A N 1
ATOM 1533 C CA . PRO A 1 190 ? -9.414 7.006 -4.339 1.00 55.88 190 PRO A CA 1
ATOM 1534 C C . PRO A 1 190 ? -9.996 8.318 -3.840 1.00 55.88 190 PRO A C 1
ATOM 1536 O O . PRO A 1 190 ? -10.600 9.057 -4.621 1.00 55.88 190 PRO A O 1
ATOM 1539 N N . SER A 1 191 ? -9.982 8.535 -2.533 1.00 46.88 191 SER A N 1
ATOM 1540 C CA . SER A 1 191 ? -10.674 9.636 -1.875 1.00 46.88 191 SER A CA 1
ATOM 1541 C C . SER A 1 191 ? -10.110 10.989 -2.333 1.00 46.88 191 SER A C 1
ATOM 1543 O O . SER A 1 191 ? -9.399 11.656 -1.597 1.00 46.88 191 SER A O 1
ATOM 1545 N N . ARG A 1 192 ? -10.428 11.415 -3.561 1.00 43.53 192 ARG A N 1
ATOM 1546 C CA . ARG A 1 192 ? -10.092 12.717 -4.146 1.00 43.53 192 ARG A CA 1
ATOM 1547 C C . ARG A 1 192 ? -11.073 13.799 -3.706 1.00 43.53 192 ARG A C 1
ATOM 1549 O O . ARG A 1 192 ? -10.859 14.971 -3.981 1.00 43.53 192 ARG A O 1
ATOM 1556 N N . ARG A 1 193 ? -12.146 13.441 -2.990 1.00 39.00 193 ARG A N 1
ATOM 1557 C CA . ARG A 1 193 ? -13.015 14.412 -2.317 1.00 39.00 193 ARG A CA 1
ATOM 1558 C C . ARG A 1 193 ? -12.656 14.482 -0.832 1.00 39.00 193 ARG A C 1
ATOM 1560 O O . ARG A 1 193 ? -13.044 13.598 -0.076 1.00 39.00 193 ARG A O 1
ATOM 1567 N N . ARG A 1 194 ? -12.029 15.606 -0.456 1.00 35.00 194 ARG A N 1
ATOM 1568 C CA . ARG A 1 194 ? -11.796 16.138 0.907 1.00 35.00 194 ARG A CA 1
ATOM 1569 C C . ARG A 1 194 ? -10.512 15.694 1.627 1.00 35.00 194 ARG A C 1
ATOM 1571 O O . ARG A 1 194 ? -10.567 15.038 2.658 1.00 35.00 194 ARG A O 1
ATOM 1578 N N . LEU A 1 195 ? -9.366 16.164 1.138 1.00 32.16 195 LEU A N 1
ATOM 1579 C CA . LEU A 1 195 ? -8.245 16.582 2.006 1.00 32.16 195 LEU A CA 1
ATOM 1580 C C . LEU A 1 195 ? -7.853 18.059 1.774 1.00 32.16 195 LEU A C 1
ATOM 1582 O O . LEU A 1 195 ? -6.826 18.518 2.260 1.00 32.16 195 LEU A O 1
ATOM 1586 N N . LEU A 1 196 ? -8.696 18.806 1.051 1.00 28.50 196 LEU A N 1
ATOM 1587 C CA . LEU A 1 196 ? -8.586 20.249 0.818 1.00 28.50 196 LEU A CA 1
ATOM 1588 C C . LEU A 1 196 ? -9.976 20.896 0.940 1.00 28.50 196 LEU A C 1
ATOM 1590 O O . LEU A 1 196 ? -10.538 21.365 -0.046 1.00 28.50 196 LEU A O 1
ATOM 1594 N N . GLN A 1 197 ? -10.557 20.823 2.136 1.00 30.06 197 GLN A N 1
ATOM 1595 C CA . GLN A 1 197 ? -11.497 21.811 2.673 1.00 30.06 197 GLN A CA 1
ATOM 1596 C C . GLN A 1 197 ? -11.188 21.958 4.157 1.00 30.06 197 GLN A C 1
ATOM 1598 O O . GLN A 1 197 ? -11.072 20.895 4.812 1.00 30.06 197 GLN A O 1
#

Sequence (197 aa):
MELNNRTAFPLGKGISKPRFRKATKNTIKNRILMASLFSQNIKLSDLARSIGVSKRTVHNWIYIGEPNSSNQEKIANVLGIPAQILFFEHVGVEGVQVPFQTKVHQGVLGERIVNPLLLGMMFVHEINHPDLAEYLGHNRSLFRPHIHEGRIPPQDIQDKVCTFFRLPPHILYNEALFRDIQFTAKEFRPSRRRLLQ

Radius of gyration: 22.92 Å; chains: 1; bounding box: 34×90×58 Å

Foldseek 3Di:
DDDDDDDDPPDDPPPPPPPDDDPDLQQFQQLQLQLLCLLQVNDLCNLCVQLVHDSVVSVCCGRPHHDDPSSLVSSCVVSVNHSCLSPPPRGPPPAQDDPDDAADDLVLDDQWFFQSRLNSSCLSVRHDQLRVQVVLVHHSCVCVCCTGVVDADPPVVLVSSCVRRVHHSCNRNVNVSTDTRGDHSVSNDPCPDDPPD

InterPro domains:
  IPR001387 Cro/C1-type, helix-turn-helix domain [cd00093] (39-86)
  IPR010982 Lambda repressor-like, DNA-binding domain superfamily [G3DSA:1.10.260.40] (21-90)

Secondary structure (DSSP, 8-state):
------------------SS--------S-HHHHHHHHHTT--HHHHHHHHT--HHHHHHHHHT----HHHHHHHHHHH-S-HHHHT-S-BTBPPPP--S-----GGG--S-BS-HHHHHHHHHTT--HHHHHHHTTS-TTTHHIIIII-PPPPHHHHHHHHHHHT--HHHHS-GGG---B---TTT-----SSS--

pLDDT: mean 82.08, std 18.63, range [28.5, 97.69]